Protein AF-A0A7W4CPS4-F1 (afdb_monomer_lite)

Sequence (327 aa):
MQPDSDIQRETYGYYSGLARVVHLERGDIMKKTFLVTMLAVVAFATNVFATEAEAGVLGLKPSANQSVTQPSGNNNAANTDVQSVTYDTVKYQYPAQQLKTEGKNFDKYNWRLFQRFDTGELMVQAWADGLGWRIREYADNTYERTPGERTYAFDLREEVLPYYDCEYTMNGMRMSSSENKFFFMRNDSGDMDIPVRMRVGVHVKPENCYPRGTQIVVPGAMNHNGSGEPFAVYQELYWYNASNGQTTNETAEDYNAKYGHAVEPVKLYYPSVNRALYVSGWCLDDVTKYMPIIDSVYLDNNPENNSHYTYLLHYKLRSLPGMKQFT

Radius of gyration: 24.97 Å; chains: 1; bounding box: 71×85×57 Å

pLDDT: mean 74.01, std 27.65, range [23.97, 98.44]

Foldseek 3Di:
DDDDDDDDDDDDDDDDDDDDDDDDDDDDDYDDDDDDDDDDDDDDDDDDDDDDDDDDDDDDDDDDDDDDDDDDDDDDVPCPPVPPDDDPLVPDQFQVRVCVVVVHDDDLLPQQRQQGPPPRAGQVQVSLVSLQWGKWKFFQPCCVVDVPDTPRHDDCVCVVPQLAQDWDAALLAIATDHRIKIWTFHPAPDPDVDGFTKIFHKHLDLWRQFDAAIKTWFAKFAAPVGDIDHTKIKTFQQRVLVVVRHHDPDDSVVNCVPTNTRAQWHWHPDVVDPGTMTHRPNNSVNVSVCSCVLVVLDPDNPNVCVRNSSRVSVVSQVPDPRMDIDD

Structure (mmCIF, N/CA/C/O backbone):
data_AF-A0A7W4CPS4-F1
#
_entry.id   AF-A0A7W4CPS4-F1
#
loop_
_atom_site.group_PDB
_atom_site.id
_atom_site.type_symbol
_atom_site.label_atom_id
_atom_site.label_alt_id
_atom_site.label_comp_id
_atom_site.label_asym_id
_atom_site.label_entity_id
_atom_site.label_seq_id
_atom_site.pdbx_PDB_ins_code
_atom_site.Cartn_x
_atom_site.Cartn_y
_atom_site.Cartn_z
_atom_site.occupancy
_atom_site.B_iso_or_equiv
_atom_site.auth_seq_id
_atom_site.auth_comp_id
_atom_site.auth_asym_id
_atom_site.auth_atom_id
_atom_site.pdbx_PDB_model_num
ATOM 1 N N . MET A 1 1 ? 42.195 -58.355 -6.083 1.00 33.56 1 MET A N 1
ATOM 2 C CA . MET A 1 1 ? 42.837 -57.150 -6.642 1.00 33.56 1 MET A CA 1
ATOM 3 C C . MET A 1 1 ? 41.741 -56.248 -7.188 1.00 33.56 1 MET A C 1
ATOM 5 O O . MET A 1 1 ? 41.075 -56.634 -8.135 1.00 33.56 1 MET A O 1
ATOM 9 N N . GLN A 1 2 ? 41.519 -55.120 -6.511 1.00 28.52 2 GLN A N 1
ATOM 10 C CA . GLN A 1 2 ? 41.081 -53.820 -7.067 1.00 28.52 2 GLN A CA 1
ATOM 11 C C . GLN A 1 2 ? 42.199 -53.316 -8.044 1.00 28.52 2 GLN A C 1
ATOM 13 O O . GLN A 1 2 ? 43.286 -53.907 -7.928 1.00 28.52 2 GLN A O 1
ATOM 18 N N . PRO A 1 3 ? 42.046 -52.331 -8.981 1.00 39.31 3 PRO A N 1
ATOM 19 C CA . PRO A 1 3 ? 41.365 -51.019 -8.841 1.00 39.31 3 PRO A CA 1
ATOM 20 C C . PRO A 1 3 ? 40.556 -50.446 -10.037 1.00 39.31 3 PRO A C 1
ATOM 22 O O . PRO A 1 3 ? 40.655 -50.960 -11.145 1.00 39.31 3 PRO A O 1
ATOM 25 N N . ASP A 1 4 ? 39.527 -49.625 -9.744 1.00 30.20 4 ASP A N 1
ATOM 26 C CA . ASP A 1 4 ? 39.374 -48.135 -9.877 1.00 30.20 4 ASP A CA 1
ATOM 27 C C . ASP A 1 4 ? 38.871 -47.725 -11.288 1.00 30.20 4 ASP A C 1
ATOM 29 O O . ASP A 1 4 ? 39.250 -48.351 -12.268 1.00 30.20 4 ASP A O 1
ATOM 33 N N . SER A 1 5 ? 37.967 -46.755 -11.502 1.00 35.03 5 SER A N 1
ATOM 34 C CA . SER A 1 5 ? 37.875 -45.427 -10.879 1.00 35.03 5 SER A CA 1
ATOM 35 C C . SER A 1 5 ? 36.481 -44.749 -10.950 1.00 35.03 5 SER A C 1
ATOM 37 O O . SER A 1 5 ? 35.744 -44.858 -11.927 1.00 35.03 5 SER A O 1
ATOM 39 N N . ASP A 1 6 ? 36.187 -44.011 -9.873 1.00 31.69 6 ASP A N 1
ATOM 40 C CA . ASP A 1 6 ? 35.679 -42.629 -9.778 1.00 31.69 6 ASP A CA 1
ATOM 41 C C . ASP A 1 6 ? 34.353 -42.178 -10.424 1.00 31.69 6 ASP A C 1
ATOM 43 O O . ASP A 1 6 ? 34.297 -41.666 -11.541 1.00 31.69 6 ASP A O 1
ATOM 47 N N . ILE A 1 7 ? 33.309 -42.146 -9.584 1.00 33.00 7 ILE A N 1
ATOM 48 C CA . ILE A 1 7 ? 32.240 -41.134 -9.628 1.00 33.00 7 ILE A CA 1
ATOM 49 C C . ILE A 1 7 ? 32.373 -40.274 -8.361 1.00 33.00 7 ILE A C 1
ATOM 51 O O . ILE A 1 7 ? 32.084 -40.725 -7.252 1.00 33.00 7 ILE A O 1
ATOM 55 N N . GLN A 1 8 ? 32.825 -39.031 -8.533 1.00 29.11 8 GLN A N 1
ATOM 56 C CA . GLN A 1 8 ? 32.939 -38.019 -7.480 1.00 29.11 8 GLN A CA 1
ATOM 57 C C . GLN A 1 8 ? 31.541 -37.547 -7.037 1.00 29.11 8 GLN A C 1
ATOM 59 O O . GLN A 1 8 ? 30.832 -36.859 -7.770 1.00 29.11 8 GLN A O 1
ATOM 64 N N . ARG A 1 9 ? 31.151 -37.929 -5.815 1.00 27.45 9 ARG A N 1
ATOM 65 C CA . ARG A 1 9 ? 30.127 -37.262 -4.998 1.00 27.45 9 ARG A CA 1
ATOM 66 C C . ARG A 1 9 ? 30.834 -36.202 -4.157 1.00 27.45 9 ARG A C 1
ATOM 68 O O . ARG A 1 9 ? 31.460 -36.549 -3.158 1.00 27.45 9 ARG A O 1
ATOM 75 N N . GLU A 1 10 ? 30.701 -34.928 -4.505 1.00 28.05 10 GLU A N 1
ATOM 76 C CA . GLU A 1 10 ? 31.106 -33.864 -3.588 1.00 28.05 10 GLU A CA 1
ATOM 77 C C . GLU A 1 10 ? 30.013 -33.617 -2.548 1.00 28.05 10 GLU A C 1
ATOM 79 O O . GLU A 1 10 ? 28.868 -33.272 -2.837 1.00 28.05 10 GLU A O 1
ATOM 84 N N . THR A 1 11 ? 30.413 -33.867 -1.307 1.00 26.45 11 THR A N 1
ATOM 85 C CA . THR A 1 11 ? 29.704 -33.593 -0.065 1.00 26.45 11 THR A CA 1
ATOM 86 C C . THR A 1 11 ? 30.390 -32.361 0.513 1.00 26.45 11 THR A C 1
ATOM 88 O O . THR A 1 11 ? 31.588 -32.433 0.770 1.00 26.45 11 THR A O 1
ATOM 91 N N . TYR A 1 12 ? 29.685 -31.250 0.731 1.00 27.83 12 TYR A N 1
ATOM 92 C CA . TYR A 1 12 ? 30.239 -30.128 1.495 1.00 27.83 12 TYR A CA 1
ATOM 93 C C . TYR A 1 12 ? 29.486 -29.965 2.808 1.00 27.83 12 TYR A C 1
ATOM 95 O O . TYR A 1 12 ? 28.266 -29.817 2.852 1.00 27.83 12 TYR A O 1
ATOM 103 N N . GLY A 1 13 ? 30.266 -30.123 3.876 1.00 27.06 13 GLY A N 1
ATOM 104 C CA . GLY A 1 13 ? 29.827 -30.329 5.239 1.00 27.06 13 GLY A CA 1
ATOM 105 C C . GLY A 1 13 ? 29.489 -29.048 5.988 1.00 27.06 13 GLY A C 1
ATOM 106 O O . GLY A 1 13 ? 30.060 -27.981 5.774 1.00 27.06 13 GLY A O 1
ATOM 107 N N . TYR A 1 14 ? 28.572 -29.231 6.929 1.00 23.97 14 TYR A N 1
ATOM 108 C CA . TYR A 1 14 ? 28.281 -28.340 8.038 1.00 23.97 14 TYR A CA 1
ATOM 109 C C . TYR A 1 14 ? 29.500 -28.201 8.960 1.00 23.97 14 TYR A C 1
ATOM 111 O O . TYR A 1 14 ? 30.055 -29.204 9.407 1.00 23.97 14 TYR A O 1
ATOM 119 N N . TYR A 1 15 ? 29.849 -26.967 9.325 1.00 26.59 15 TYR A N 1
ATOM 120 C CA . TYR A 1 15 ? 30.681 -26.683 10.494 1.00 26.59 15 TYR A CA 1
ATOM 121 C C . TYR A 1 15 ? 29.831 -25.998 11.567 1.00 26.59 15 TYR A C 1
ATOM 123 O O . TYR A 1 15 ? 29.570 -24.800 11.520 1.00 26.59 15 TYR A O 1
ATOM 131 N N . SER A 1 16 ? 29.404 -26.791 12.548 1.00 28.06 16 SER A N 1
ATOM 132 C CA . SER A 1 16 ? 28.929 -26.334 13.851 1.00 28.06 16 SER A CA 1
ATOM 133 C C . SER A 1 16 ? 30.123 -26.195 14.801 1.00 28.06 16 SER A C 1
ATOM 135 O O . SER A 1 16 ? 30.822 -27.178 15.048 1.00 28.06 16 SER A O 1
ATOM 137 N N . GLY A 1 17 ? 30.342 -25.009 15.366 1.00 27.78 17 GLY A N 1
ATOM 138 C CA . GLY A 1 17 ? 31.338 -24.775 16.414 1.00 27.78 17 GLY A CA 1
ATOM 139 C C . GLY A 1 17 ? 30.737 -23.959 17.553 1.00 27.78 17 GLY A C 1
ATOM 140 O O . GLY A 1 17 ? 30.601 -22.746 17.442 1.00 27.78 17 GLY A O 1
ATOM 141 N N . LEU A 1 18 ? 30.364 -24.633 18.641 1.00 27.25 18 LEU A N 1
ATOM 142 C CA . LEU A 1 18 ? 29.953 -24.029 19.908 1.00 27.25 18 LEU A CA 1
ATOM 143 C C . LEU A 1 18 ? 31.162 -23.844 20.844 1.00 27.25 18 LEU A C 1
ATOM 145 O O . LEU A 1 18 ? 32.047 -24.693 20.897 1.00 27.25 18 LEU A O 1
ATOM 149 N N . ALA A 1 19 ? 31.061 -22.787 21.659 1.00 27.86 19 ALA A N 1
ATOM 150 C CA . ALA A 1 19 ? 31.749 -22.491 22.924 1.00 27.86 19 ALA A CA 1
ATOM 151 C C . ALA A 1 19 ? 33.097 -21.733 22.899 1.00 27.86 19 ALA A C 1
ATOM 153 O O . ALA A 1 19 ? 34.170 -22.324 22.832 1.00 27.86 19 ALA A O 1
ATOM 154 N N . ARG A 1 20 ? 33.038 -20.430 23.222 1.00 24.62 20 ARG A N 1
ATOM 155 C CA . ARG A 1 20 ? 33.561 -19.900 24.502 1.00 24.62 20 ARG A CA 1
ATOM 156 C C . ARG A 1 20 ? 33.130 -18.449 24.734 1.00 24.62 20 ARG A C 1
ATOM 158 O O . ARG A 1 20 ? 33.330 -17.583 23.895 1.00 24.62 20 ARG A O 1
ATOM 165 N N . VAL A 1 21 ? 32.577 -18.208 25.920 1.00 27.58 21 VAL A N 1
ATOM 166 C CA . VAL A 1 21 ? 32.334 -16.886 26.509 1.00 27.58 21 VAL A CA 1
ATOM 167 C C . VAL A 1 21 ? 33.674 -16.218 26.817 1.00 27.58 21 VAL A C 1
ATOM 169 O O . VAL A 1 21 ? 34.451 -16.776 27.588 1.00 27.58 21 VAL A O 1
ATOM 172 N N . VAL A 1 22 ? 33.904 -15.016 26.281 1.00 27.41 22 VAL A N 1
ATOM 173 C CA . VAL A 1 22 ? 34.789 -13.996 26.868 1.00 27.41 22 VAL A CA 1
ATOM 174 C C . VAL A 1 22 ? 34.168 -12.624 26.590 1.00 27.41 22 VAL A C 1
ATOM 176 O O . VAL A 1 22 ? 33.996 -12.232 25.440 1.00 27.41 22 VAL A O 1
ATOM 179 N N . HIS A 1 23 ? 33.799 -11.912 27.655 1.00 26.62 23 HIS A N 1
ATOM 180 C CA . HIS A 1 23 ? 33.558 -10.469 27.628 1.00 26.62 23 HIS A CA 1
ATOM 181 C C . HIS A 1 23 ? 34.865 -9.747 27.270 1.00 26.62 23 HIS A C 1
ATOM 183 O O . HIS A 1 23 ? 35.838 -9.917 28.002 1.00 26.62 23 HIS A O 1
ATOM 189 N N . LEU A 1 24 ? 34.877 -8.898 26.235 1.00 25.55 24 LEU A N 1
ATOM 190 C CA . LEU A 1 24 ? 35.776 -7.740 26.204 1.00 25.55 24 LEU A CA 1
ATOM 191 C C . LEU A 1 24 ? 35.261 -6.618 25.281 1.00 25.55 24 LEU A C 1
ATOM 193 O O . LEU A 1 24 ? 35.047 -6.800 24.090 1.00 25.55 24 LEU A O 1
ATOM 197 N N . GLU A 1 25 ? 35.026 -5.495 25.948 1.00 26.75 25 GLU A N 1
ATOM 198 C CA . GLU A 1 25 ? 34.997 -4.074 25.593 1.00 26.75 25 GLU A CA 1
ATOM 199 C C . GLU A 1 25 ? 35.228 -3.579 24.145 1.00 26.75 25 GLU A C 1
ATOM 201 O O . GLU A 1 25 ? 36.111 -4.019 23.420 1.00 26.75 25 GLU A O 1
ATOM 206 N N . ARG A 1 26 ? 34.437 -2.538 23.825 1.00 28.72 26 ARG A N 1
ATOM 207 C CA . ARG A 1 26 ? 34.667 -1.389 22.920 1.00 28.72 26 ARG A CA 1
ATOM 208 C C . ARG A 1 26 ? 36.007 -1.327 22.167 1.00 28.72 26 ARG A C 1
ATOM 210 O O . ARG A 1 26 ? 37.065 -1.247 22.780 1.00 28.72 26 ARG A O 1
ATOM 217 N N . GLY A 1 27 ? 35.921 -1.065 20.862 1.00 24.45 27 GLY A N 1
ATOM 218 C CA . GLY A 1 27 ? 37.006 -0.439 20.102 1.00 24.45 27 GLY A CA 1
ATOM 219 C C . GLY A 1 27 ? 36.835 -0.559 18.591 1.00 24.45 27 GLY A C 1
ATOM 220 O O . GLY A 1 27 ? 36.943 -1.650 18.046 1.00 24.45 27 GLY A O 1
ATOM 221 N N . ASP A 1 28 ? 36.572 0.574 17.942 1.00 27.36 28 ASP A N 1
ATOM 222 C CA . ASP A 1 28 ? 36.609 0.803 16.493 1.00 27.36 28 ASP A CA 1
ATOM 223 C C . ASP A 1 28 ? 37.844 0.208 15.788 1.00 27.36 28 ASP A C 1
ATOM 225 O O . ASP A 1 28 ? 38.912 0.128 16.395 1.00 27.36 28 ASP A O 1
ATOM 229 N N . ILE A 1 29 ? 37.737 -0.055 14.470 1.00 30.03 29 ILE A N 1
ATOM 230 C CA . ILE A 1 29 ? 38.512 0.637 13.405 1.00 30.03 29 ILE A CA 1
ATOM 231 C C . ILE A 1 29 ? 38.350 -0.039 12.016 1.00 30.03 29 ILE A C 1
ATOM 233 O O . ILE A 1 29 ? 38.833 -1.141 11.795 1.00 30.03 29 ILE A O 1
ATOM 237 N N . MET A 1 30 ? 37.760 0.735 11.077 1.00 26.38 30 MET A N 1
ATOM 238 C CA . MET A 1 30 ? 38.146 0.971 9.656 1.00 26.38 30 MET A CA 1
ATOM 239 C C . MET A 1 30 ? 38.182 -0.196 8.640 1.00 26.38 30 MET A C 1
ATOM 241 O O . MET A 1 30 ? 38.542 -1.311 8.958 1.00 26.38 30 MET A O 1
ATOM 245 N N . LYS A 1 31 ? 37.976 -0.036 7.322 1.00 25.67 31 LYS A N 1
ATOM 246 C CA . LYS A 1 31 ? 37.853 1.088 6.365 1.00 25.67 31 LYS A CA 1
ATOM 247 C C . LYS A 1 31 ? 37.461 0.445 5.021 1.00 25.67 31 LYS A C 1
ATOM 249 O O . LYS A 1 31 ? 38.002 -0.611 4.707 1.00 25.67 31 LYS A O 1
ATOM 254 N N . LYS A 1 32 ? 36.740 1.153 4.147 1.00 26.81 32 LYS A N 1
ATOM 255 C CA . LYS A 1 32 ? 37.175 1.293 2.743 1.00 26.81 32 LYS A CA 1
ATOM 256 C C . LYS A 1 32 ? 36.809 2.681 2.221 1.00 26.81 32 LYS A C 1
ATOM 258 O O . LYS A 1 32 ? 35.658 3.091 2.196 1.00 26.81 32 LYS A O 1
ATOM 263 N N . THR A 1 33 ? 37.872 3.392 1.887 1.00 28.03 33 THR A N 1
ATOM 264 C CA . THR A 1 33 ? 37.991 4.752 1.372 1.00 28.03 33 THR A CA 1
ATOM 265 C C . THR A 1 33 ? 37.543 4.832 -0.089 1.00 28.03 33 THR A C 1
ATOM 267 O O . THR A 1 33 ? 37.874 3.927 -0.849 1.00 28.03 33 THR A O 1
ATOM 270 N N . PHE A 1 34 ? 36.950 5.951 -0.516 1.00 29.59 34 PHE A N 1
ATOM 271 C CA . PHE A 1 34 ? 37.189 6.499 -1.858 1.00 29.59 34 PHE A CA 1
ATOM 272 C C . PHE A 1 34 ? 37.313 8.028 -1.791 1.00 29.59 34 PHE A C 1
ATOM 274 O O . PHE A 1 34 ? 36.500 8.712 -1.175 1.00 29.59 34 PHE A O 1
ATOM 281 N N . LEU A 1 35 ? 38.405 8.526 -2.372 1.00 27.30 35 LEU A N 1
ATOM 282 C CA . LEU A 1 35 ? 38.826 9.924 -2.429 1.00 27.30 35 LEU A CA 1
ATOM 283 C C . LEU A 1 35 ? 38.214 10.633 -3.650 1.00 27.30 35 LEU A C 1
ATOM 285 O O . LEU A 1 35 ? 38.343 10.158 -4.771 1.00 27.30 35 LEU A O 1
ATOM 289 N N . VAL A 1 36 ? 37.589 11.779 -3.369 1.00 32.88 36 VAL A N 1
ATOM 290 C CA . VAL A 1 36 ? 37.596 13.080 -4.071 1.00 32.88 36 VAL A CA 1
ATOM 291 C C . VAL A 1 36 ? 37.866 13.111 -5.586 1.00 32.88 36 VAL A C 1
ATOM 293 O O . VAL A 1 36 ? 38.975 12.862 -6.047 1.00 32.88 36 VAL A O 1
ATOM 296 N N . THR A 1 37 ? 36.909 13.680 -6.324 1.00 30.59 37 THR A N 1
ATOM 297 C CA . THR A 1 37 ? 37.177 14.592 -7.452 1.00 30.59 37 THR A CA 1
ATOM 298 C C . THR A 1 37 ? 36.178 15.752 -7.405 1.00 30.59 37 THR A C 1
ATOM 300 O O . THR A 1 37 ? 34.969 15.548 -7.462 1.00 30.59 37 THR A O 1
ATOM 303 N N . MET A 1 38 ? 36.688 16.978 -7.246 1.00 31.45 38 MET A N 1
ATOM 304 C CA . MET A 1 38 ? 35.929 18.212 -7.463 1.00 31.45 38 MET A CA 1
ATOM 305 C C . MET A 1 38 ? 35.560 18.326 -8.945 1.00 31.45 38 MET A C 1
ATOM 307 O O . MET A 1 38 ? 36.444 18.211 -9.793 1.00 31.45 38 MET A O 1
ATOM 311 N N . LEU A 1 39 ? 34.296 18.624 -9.256 1.00 27.98 39 LEU A N 1
ATOM 312 C CA . LEU A 1 39 ? 33.906 19.101 -10.581 1.00 27.98 39 LEU A CA 1
ATOM 313 C C . LEU A 1 39 ? 32.846 20.204 -10.473 1.00 27.98 39 LEU A C 1
ATOM 315 O O . LEU A 1 39 ? 31.967 20.171 -9.616 1.00 27.98 39 LEU A O 1
ATOM 319 N N . ALA A 1 40 ? 33.034 21.218 -11.312 1.00 26.77 40 ALA A N 1
ATOM 320 C CA . ALA A 1 40 ? 32.489 22.561 -11.215 1.00 26.77 40 ALA A CA 1
ATOM 321 C C . ALA A 1 40 ? 30.961 22.667 -11.362 1.00 26.77 40 ALA A C 1
ATOM 323 O O . ALA A 1 40 ? 30.326 21.949 -12.131 1.00 26.77 40 ALA A O 1
ATOM 324 N N . VAL A 1 41 ? 30.410 23.652 -10.649 1.00 28.91 41 VAL A N 1
ATOM 325 C CA . VAL A 1 41 ? 29.030 24.133 -10.742 1.00 28.91 41 VAL A CA 1
ATOM 326 C C . VAL A 1 41 ? 28.801 24.772 -12.113 1.00 28.91 41 VAL A C 1
ATOM 328 O O . VAL A 1 41 ? 29.441 25.766 -12.449 1.00 28.91 41 VAL A O 1
ATOM 331 N N . VAL A 1 42 ? 27.841 24.244 -12.872 1.00 26.16 42 VAL A N 1
ATOM 332 C CA . VAL A 1 42 ? 27.173 24.974 -13.956 1.00 26.16 42 VAL A CA 1
ATOM 333 C C . VAL A 1 42 ? 25.694 25.041 -13.605 1.00 26.16 42 VAL A C 1
ATOM 335 O O . VAL A 1 42 ? 25.010 24.024 -13.524 1.00 26.16 42 VAL A O 1
ATOM 338 N N . ALA A 1 43 ? 25.226 26.260 -13.345 1.00 30.69 43 ALA A N 1
ATOM 339 C CA . ALA A 1 43 ? 23.828 26.564 -13.112 1.00 30.69 43 ALA A CA 1
ATOM 340 C C . ALA A 1 43 ? 23.028 26.375 -14.409 1.00 30.69 43 ALA A C 1
ATOM 342 O O . ALA A 1 43 ? 23.315 27.026 -15.413 1.00 30.69 43 ALA A O 1
ATOM 343 N N . PHE A 1 44 ? 21.993 25.538 -14.360 1.00 26.45 44 PHE A N 1
ATOM 344 C CA . PHE A 1 44 ? 20.884 25.595 -15.306 1.00 26.45 44 PHE A CA 1
ATOM 345 C C . PHE A 1 44 ? 19.644 26.083 -14.561 1.00 26.45 44 PHE A C 1
ATOM 347 O O . PHE A 1 44 ? 19.131 25.424 -13.659 1.00 26.45 44 PHE A O 1
ATOM 354 N N . ALA A 1 45 ? 19.219 27.291 -14.918 1.00 28.44 45 ALA A N 1
ATOM 355 C CA . ALA A 1 45 ? 17.950 27.871 -14.521 1.00 28.44 45 ALA A CA 1
ATOM 356 C C . ALA A 1 45 ? 16.800 27.295 -15.368 1.00 28.44 45 ALA A C 1
ATOM 358 O O . ALA A 1 45 ? 17.020 26.877 -16.506 1.00 28.44 45 ALA A O 1
ATOM 359 N N . THR A 1 46 ? 15.578 27.430 -14.831 1.00 27.20 46 THR A N 1
ATOM 360 C CA . THR A 1 46 ? 14.240 27.202 -15.433 1.00 27.20 46 THR A CA 1
ATOM 361 C C . THR A 1 46 ? 13.749 25.740 -15.376 1.00 27.20 46 THR A C 1
ATOM 363 O O . THR A 1 46 ? 14.462 24.835 -15.775 1.00 27.20 46 THR A O 1
ATOM 366 N N . ASN A 1 47 ? 12.570 25.384 -14.849 1.00 26.94 47 ASN A N 1
ATOM 367 C CA . ASN A 1 47 ? 11.348 26.132 -14.546 1.00 26.94 47 ASN A CA 1
ATOM 368 C C . ASN A 1 47 ? 10.754 25.733 -13.185 1.00 26.94 47 ASN A C 1
ATOM 370 O O . ASN A 1 47 ? 10.721 24.562 -12.814 1.00 26.94 47 ASN A O 1
ATOM 374 N N . VAL A 1 48 ? 10.250 26.746 -12.484 1.00 25.31 48 VAL A N 1
ATOM 375 C CA . VAL A 1 48 ? 9.423 26.656 -11.280 1.00 25.31 48 VAL A CA 1
ATOM 376 C C . VAL A 1 48 ? 8.108 25.959 -11.633 1.00 25.31 48 VAL A C 1
ATOM 378 O O . VAL A 1 48 ? 7.320 26.500 -12.403 1.00 25.31 48 VAL A O 1
ATOM 381 N N . PHE A 1 49 ? 7.850 24.790 -11.048 1.00 26.62 49 PHE A N 1
ATOM 382 C CA . PHE A 1 49 ? 6.479 24.357 -10.790 1.00 26.62 49 PHE A CA 1
ATOM 383 C C . PHE A 1 49 ? 6.168 24.726 -9.344 1.00 26.62 49 PHE A C 1
ATOM 385 O O . PHE A 1 49 ? 6.794 24.225 -8.412 1.00 26.62 49 PHE A O 1
ATOM 392 N N . ALA A 1 50 ? 5.263 25.687 -9.183 1.00 26.23 50 ALA A N 1
ATOM 393 C CA . ALA A 1 50 ? 4.752 26.109 -7.894 1.00 26.23 50 ALA A CA 1
ATOM 394 C C . ALA A 1 50 ? 3.966 24.947 -7.272 1.00 26.23 50 ALA A C 1
ATOM 396 O O . ALA A 1 50 ? 2.879 24.610 -7.730 1.00 26.23 50 ALA A O 1
ATOM 397 N N . THR A 1 51 ? 4.531 24.323 -6.244 1.00 30.27 51 THR A N 1
ATOM 398 C CA . THR A 1 51 ? 3.762 23.519 -5.291 1.00 30.27 51 THR A CA 1
ATOM 399 C C . THR A 1 51 ? 3.279 24.469 -4.207 1.00 30.27 51 THR A C 1
ATOM 401 O O . THR A 1 51 ? 4.057 24.897 -3.355 1.00 30.27 51 THR A O 1
ATOM 404 N N . GLU A 1 52 ? 2.006 24.846 -4.283 1.00 27.58 52 GLU A N 1
ATOM 405 C CA . GLU A 1 52 ? 1.296 25.523 -3.202 1.00 27.58 52 GLU A CA 1
ATOM 406 C C . GLU A 1 52 ? 1.193 24.550 -2.021 1.00 27.58 52 GLU A C 1
ATOM 408 O O . GLU A 1 52 ? 0.417 23.598 -2.033 1.00 27.58 52 GLU A O 1
ATOM 413 N N . ALA A 1 53 ? 2.042 24.752 -1.015 1.00 28.58 53 ALA A N 1
ATOM 414 C CA . ALA A 1 53 ? 1.883 24.152 0.297 1.00 28.58 53 ALA A CA 1
ATOM 415 C C . ALA A 1 53 ? 0.989 25.086 1.119 1.00 28.58 53 ALA A C 1
ATOM 417 O O . ALA A 1 53 ? 1.464 26.075 1.681 1.00 28.58 53 ALA A O 1
ATOM 418 N N . GLU A 1 54 ? -0.310 24.798 1.168 1.00 27.67 54 GLU A N 1
ATOM 419 C CA . GLU A 1 54 ? -1.191 25.423 2.149 1.00 27.67 54 GLU A CA 1
ATOM 420 C C . GLU A 1 54 ? -0.896 24.812 3.523 1.00 27.67 54 GLU A C 1
ATOM 422 O O . GLU A 1 54 ? -1.221 23.666 3.831 1.00 27.67 54 GLU A O 1
ATOM 427 N N . ALA A 1 55 ? -0.208 25.602 4.340 1.00 30.67 55 ALA A N 1
ATOM 428 C CA . ALA A 1 55 ? -0.073 25.386 5.763 1.00 30.67 55 ALA A CA 1
ATOM 429 C C . ALA A 1 55 ? -1.422 25.652 6.448 1.00 30.67 55 ALA A C 1
ATOM 431 O O . ALA A 1 55 ? -1.943 26.764 6.411 1.00 30.67 55 ALA A O 1
ATOM 432 N N . GLY A 1 56 ? -1.946 24.652 7.146 1.00 24.83 56 GLY A N 1
ATOM 433 C CA . GLY A 1 56 ? -3.052 24.803 8.084 1.00 24.83 56 GLY A CA 1
ATOM 434 C C . GLY A 1 56 ? -3.259 23.495 8.841 1.00 24.83 56 GLY A C 1
ATOM 435 O O . GLY A 1 56 ? -3.161 22.433 8.250 1.00 24.83 56 GLY A O 1
ATOM 436 N N . VAL A 1 57 ? -3.503 23.431 10.143 1.00 27.52 57 VAL A N 1
ATOM 437 C CA . VAL A 1 57 ? -3.752 24.427 11.181 1.00 27.52 57 VAL A CA 1
ATOM 438 C C . VAL A 1 57 ? -3.388 23.741 12.505 1.00 27.52 57 VAL A C 1
ATOM 440 O O . VAL A 1 57 ? -3.541 22.532 12.674 1.00 27.52 57 VAL A O 1
ATOM 443 N N . LEU A 1 58 ? -2.879 24.554 13.426 1.00 30.70 58 LEU A N 1
ATOM 444 C CA . LEU A 1 58 ? -2.612 24.258 14.829 1.00 30.70 58 LEU A CA 1
ATOM 445 C C . LEU A 1 58 ? -3.790 23.573 15.544 1.00 30.70 58 LEU A C 1
ATOM 447 O O . LEU A 1 58 ? -4.955 23.846 15.277 1.00 30.70 58 LEU A O 1
ATOM 451 N N . GLY A 1 59 ? -3.434 22.712 16.498 1.00 31.56 59 GLY A N 1
ATOM 452 C CA . GLY A 1 59 ? -4.301 21.796 17.230 1.00 31.56 59 GLY A CA 1
ATOM 453 C C . GLY A 1 59 ? -5.663 22.303 17.699 1.00 31.56 59 GLY A C 1
ATOM 454 O O . GLY A 1 59 ? -5.771 23.351 18.320 1.00 31.56 59 GLY A O 1
ATOM 455 N N . LEU A 1 60 ? -6.658 21.427 17.561 1.00 25.64 60 LEU A N 1
ATOM 456 C CA . LEU A 1 60 ? -7.811 21.323 18.450 1.00 25.64 60 LEU A CA 1
ATOM 457 C C . LEU A 1 60 ? -8.227 19.844 18.542 1.00 25.64 60 LEU A C 1
ATOM 459 O O . LEU A 1 60 ? -8.327 19.143 17.539 1.00 25.64 60 LEU A O 1
ATOM 463 N N . LYS A 1 61 ? -8.426 19.367 19.777 1.00 27.53 61 LYS A N 1
ATOM 464 C CA . LYS A 1 61 ? -8.930 18.022 20.104 1.00 27.53 61 LYS A CA 1
ATOM 465 C C . LYS A 1 61 ? -10.301 17.786 19.450 1.00 27.53 61 LYS A C 1
ATOM 467 O O . LYS A 1 61 ? -11.146 18.673 19.567 1.00 27.53 61 LYS A O 1
ATOM 472 N N . PRO A 1 62 ? -10.622 16.586 18.944 1.00 28.28 62 PRO A N 1
ATOM 473 C CA . PRO A 1 62 ? -12.012 16.219 18.733 1.00 28.28 62 PRO A CA 1
ATOM 474 C C . PRO A 1 62 ? -12.600 15.737 20.065 1.00 28.28 62 PRO A C 1
ATOM 476 O O . PRO A 1 62 ? -12.269 14.659 20.557 1.00 28.28 62 PRO A O 1
ATOM 479 N N . SER A 1 63 ? -13.472 16.546 20.668 1.00 28.16 63 SER A N 1
ATOM 480 C CA . SER A 1 63 ? -14.446 16.069 21.651 1.00 28.16 63 SER A CA 1
ATOM 481 C C . SER A 1 63 ? -15.848 16.139 21.056 1.00 28.16 63 SER A C 1
ATOM 483 O O . SER A 1 63 ? -16.223 17.186 20.539 1.00 28.16 63 SER A O 1
ATOM 485 N N . ALA A 1 64 ? -16.607 15.063 21.268 1.00 25.33 64 ALA A N 1
ATOM 486 C CA . ALA A 1 64 ? -18.066 14.954 21.206 1.00 25.33 64 ALA A CA 1
ATOM 487 C C . ALA A 1 64 ? -18.753 15.072 19.826 1.00 25.33 64 ALA A C 1
ATOM 489 O O . ALA A 1 64 ? -18.850 16.139 19.236 1.00 25.33 64 ALA A O 1
ATOM 490 N N . ASN A 1 65 ? -19.315 13.934 19.396 1.00 31.09 65 ASN A N 1
ATOM 491 C CA . ASN A 1 65 ? -20.527 13.751 18.586 1.00 31.09 65 ASN A CA 1
ATOM 492 C C . ASN A 1 65 ? -21.010 14.950 17.751 1.00 31.09 65 ASN A C 1
ATOM 494 O O . ASN A 1 65 ? -21.818 15.742 18.233 1.00 31.09 65 ASN A O 1
ATOM 498 N N . GLN A 1 66 ? -20.680 14.974 16.457 1.00 25.55 66 GLN A N 1
ATOM 499 C CA . GLN A 1 66 ? -21.515 15.648 15.462 1.00 25.55 66 GLN A CA 1
ATOM 500 C C . GLN A 1 66 ? -21.695 14.778 14.217 1.00 25.55 66 GLN A C 1
ATOM 502 O O . GLN A 1 66 ? -20.788 14.549 13.425 1.00 25.55 66 GLN A O 1
ATOM 507 N N . SER A 1 67 ? -22.923 14.280 14.106 1.00 29.02 67 SER A N 1
ATOM 508 C CA . SER A 1 67 ? -23.579 13.903 12.863 1.00 29.02 67 SER A CA 1
ATOM 509 C C . SER A 1 67 ? -23.634 15.111 11.910 1.00 29.02 67 SER A C 1
ATOM 511 O O . SER A 1 67 ? -23.748 16.242 12.381 1.00 29.02 67 SER A O 1
ATOM 513 N N . VAL A 1 68 ? -23.676 14.828 10.601 1.00 30.42 68 VAL A N 1
ATOM 514 C CA . VAL A 1 68 ? -24.039 15.714 9.470 1.00 30.42 68 VAL A CA 1
ATOM 515 C C . VAL A 1 68 ? -22.877 16.407 8.716 1.00 30.42 68 VAL A C 1
ATOM 517 O O . VAL A 1 68 ? -22.275 17.364 9.181 1.00 30.42 68 VAL A O 1
ATOM 520 N N . THR A 1 69 ? -22.679 15.909 7.484 1.00 32.12 69 THR A N 1
ATOM 521 C CA . THR A 1 69 ? -22.217 16.556 6.231 1.00 32.12 69 THR A CA 1
ATOM 522 C C . THR A 1 69 ? -20.873 17.300 6.221 1.00 32.12 69 THR A C 1
ATOM 524 O O . THR A 1 69 ? -20.751 18.424 6.693 1.00 32.12 69 THR A O 1
ATOM 527 N N . GLN A 1 70 ? -19.885 16.721 5.530 1.00 28.55 70 GLN A N 1
ATOM 528 C CA . GLN A 1 70 ? -18.633 17.378 5.136 1.00 28.55 70 GLN A CA 1
ATOM 529 C C . GLN A 1 70 ? -18.595 17.584 3.614 1.00 28.55 70 GLN A C 1
ATOM 531 O O . GLN A 1 70 ? -18.689 16.606 2.872 1.00 28.55 70 GLN A O 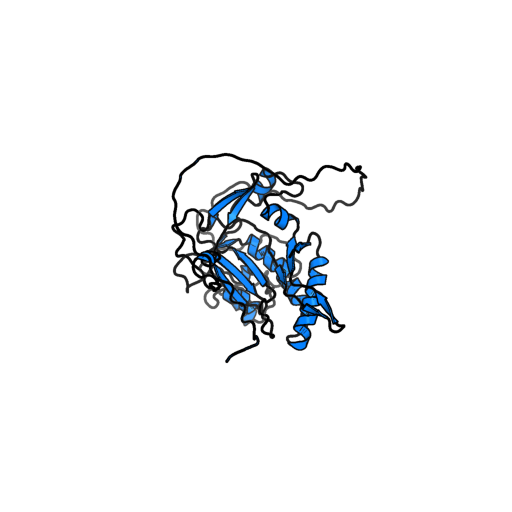1
ATOM 536 N N . PRO A 1 71 ? -18.351 18.815 3.139 1.00 40.59 71 PRO A N 1
ATOM 537 C CA . PRO A 1 71 ? -17.553 19.065 1.957 1.00 40.59 71 PRO A CA 1
ATOM 538 C C . PRO A 1 71 ? -16.203 19.633 2.415 1.00 40.59 71 PRO A C 1
ATOM 540 O O . PRO A 1 71 ? -16.114 20.781 2.846 1.00 40.59 71 PRO A O 1
ATOM 543 N N . SER A 1 72 ? -15.141 18.839 2.325 1.00 32.75 72 SER A N 1
ATOM 544 C CA . SER A 1 72 ? -13.772 19.358 2.298 1.00 32.75 72 SER A CA 1
ATOM 545 C C . SER A 1 72 ? -13.229 19.117 0.894 1.00 32.75 72 SER A C 1
ATOM 547 O O . SER A 1 72 ? -13.213 17.996 0.387 1.00 32.75 72 SER A O 1
ATOM 549 N N . GLY A 1 73 ? -12.935 20.221 0.207 1.00 34.94 73 GLY A N 1
ATOM 550 C CA . GLY A 1 73 ? -12.555 20.230 -1.196 1.00 34.94 73 GLY A CA 1
ATOM 551 C C . GLY A 1 73 ? -11.263 19.462 -1.434 1.00 34.94 73 GLY A C 1
ATOM 552 O O . GLY A 1 73 ? -10.268 19.680 -0.752 1.00 34.94 73 GLY A O 1
ATOM 553 N N . ASN A 1 74 ? -11.280 18.604 -2.450 1.00 31.11 74 ASN A N 1
ATOM 554 C CA . ASN A 1 74 ? -10.067 18.202 -3.136 1.00 31.11 74 ASN A CA 1
ATOM 555 C C . ASN A 1 74 ? -10.354 18.164 -4.641 1.00 31.11 74 ASN A C 1
ATOM 557 O O . ASN A 1 74 ? -11.280 17.487 -5.098 1.00 31.11 74 ASN A O 1
ATOM 561 N N . ASN A 1 75 ? -9.589 18.948 -5.399 1.00 34.00 75 ASN A N 1
ATOM 562 C CA . ASN A 1 75 ? -9.664 19.043 -6.852 1.00 34.00 75 ASN A CA 1
ATOM 563 C C . ASN A 1 75 ? -9.188 17.727 -7.483 1.00 34.00 75 ASN A C 1
ATOM 565 O O . ASN A 1 75 ? -8.016 17.581 -7.800 1.00 34.00 75 ASN A O 1
ATOM 569 N N . ASN A 1 76 ? -10.107 16.788 -7.706 1.00 36.44 76 ASN A N 1
ATOM 570 C CA . ASN A 1 76 ? -9.942 15.697 -8.665 1.00 36.44 76 ASN A CA 1
ATOM 571 C C . ASN A 1 76 ? -11.202 15.636 -9.534 1.00 36.44 76 ASN A C 1
ATOM 573 O O . ASN A 1 76 ? -12.270 15.208 -9.091 1.00 36.44 76 ASN A O 1
ATOM 577 N N . ALA A 1 77 ? -11.078 16.076 -10.787 1.00 35.41 77 ALA A N 1
ATOM 578 C CA . ALA A 1 77 ? -12.145 16.155 -11.787 1.00 35.41 77 ALA A CA 1
ATOM 579 C C . ALA A 1 77 ? -12.593 14.776 -12.334 1.00 35.41 77 ALA A C 1
ATOM 581 O O . ALA A 1 77 ? -12.826 14.621 -13.529 1.00 35.41 77 ALA A O 1
ATOM 582 N N . ALA A 1 78 ? -12.714 13.772 -11.461 1.00 40.81 78 ALA A N 1
ATOM 583 C CA . ALA A 1 78 ? -13.238 12.439 -11.773 1.00 40.81 78 ALA A CA 1
ATOM 584 C C . ALA A 1 78 ? -14.372 11.991 -10.829 1.00 40.81 78 ALA A C 1
ATOM 586 O O . ALA A 1 78 ? -14.891 10.892 -10.991 1.00 40.81 78 ALA A O 1
ATOM 587 N N . ASN A 1 79 ? -14.772 12.818 -9.852 1.00 43.56 79 ASN A N 1
ATOM 588 C CA . ASN A 1 79 ? -15.711 12.413 -8.798 1.00 43.56 79 ASN A CA 1
ATOM 589 C C . ASN A 1 79 ? -16.989 13.270 -8.723 1.00 43.56 79 ASN A C 1
ATOM 591 O O . ASN A 1 79 ? -17.544 13.489 -7.646 1.00 43.56 79 ASN A O 1
ATOM 595 N N . THR A 1 80 ? -17.463 13.780 -9.861 1.00 41.44 80 THR A N 1
ATOM 596 C CA . THR A 1 80 ? -18.682 14.607 -9.936 1.00 41.44 80 THR A CA 1
ATOM 597 C C . THR A 1 80 ? -19.974 13.853 -9.595 1.00 41.44 80 THR A C 1
ATOM 599 O O . THR A 1 80 ? -20.936 14.497 -9.195 1.00 41.44 80 THR A O 1
ATOM 602 N N . ASP A 1 81 ? -19.991 12.516 -9.641 1.00 44.81 81 ASP A N 1
ATOM 603 C CA . ASP A 1 81 ? -21.179 11.711 -9.292 1.00 44.81 81 ASP A CA 1
ATOM 604 C C . ASP A 1 81 ? -21.250 11.283 -7.813 1.00 44.81 81 ASP A C 1
ATOM 606 O O . ASP A 1 81 ? -22.256 10.725 -7.377 1.00 44.81 81 ASP A O 1
ATOM 610 N N . VAL A 1 82 ? -20.220 11.558 -7.000 1.00 48.59 82 VAL A N 1
ATOM 611 C CA . VAL A 1 82 ? -20.196 11.156 -5.575 1.00 48.59 82 VAL A CA 1
ATOM 612 C C . VAL A 1 82 ? -20.733 12.247 -4.641 1.00 48.59 82 VAL A C 1
ATOM 614 O O . VAL A 1 82 ? -21.048 11.973 -3.486 1.00 48.59 82 VAL A O 1
ATOM 617 N N . GLN A 1 83 ? -20.958 13.467 -5.138 1.00 45.44 83 GLN A N 1
ATOM 618 C CA . GLN A 1 83 ? -21.483 14.573 -4.324 1.00 45.44 83 GLN A CA 1
ATOM 619 C C . GLN A 1 83 ? -22.964 14.414 -3.912 1.00 45.44 83 GLN A C 1
ATOM 621 O O . GLN A 1 83 ? -23.463 15.217 -3.128 1.00 45.44 83 GLN A O 1
ATOM 626 N N . SER A 1 84 ? -23.668 13.373 -4.378 1.00 59.09 84 SER A N 1
ATOM 627 C CA . SER A 1 84 ? -25.079 13.103 -4.042 1.00 59.09 84 SER A CA 1
ATOM 628 C C . SER A 1 84 ? -25.361 11.668 -3.569 1.00 59.09 84 SER A C 1
ATOM 630 O O . SER A 1 84 ? -26.524 11.275 -3.434 1.00 59.09 84 SER A O 1
ATOM 632 N N . VAL A 1 85 ? -24.331 10.858 -3.295 1.00 70.12 85 VAL A N 1
ATOM 633 C CA . VAL A 1 85 ? -24.543 9.482 -2.823 1.00 70.12 85 VAL A CA 1
ATOM 634 C C . VAL A 1 85 ? -24.855 9.493 -1.329 1.00 70.12 85 VAL A C 1
ATOM 636 O O . VAL A 1 85 ? -23.980 9.702 -0.494 1.00 70.12 85 VAL A O 1
ATOM 639 N N . THR A 1 86 ? -26.118 9.241 -0.986 1.00 85.50 86 THR A N 1
ATOM 640 C CA . THR A 1 86 ? -26.500 8.902 0.390 1.00 85.50 86 THR A CA 1
ATOM 641 C C . THR A 1 86 ? -26.181 7.432 0.640 1.00 85.50 86 THR A C 1
ATOM 643 O O . THR A 1 86 ? -26.689 6.556 -0.066 1.00 85.50 86 THR A O 1
ATOM 646 N N . TYR A 1 87 ? -25.329 7.167 1.629 1.00 90.31 87 TYR A N 1
ATOM 647 C CA . TYR A 1 87 ? -24.956 5.805 1.987 1.00 90.31 87 TYR A CA 1
ATOM 648 C C . TYR A 1 87 ? -25.999 5.160 2.905 1.00 90.31 87 TYR A C 1
ATOM 650 O O . TYR A 1 87 ? -26.362 5.726 3.936 1.00 90.31 87 TYR A O 1
ATOM 658 N N . ASP A 1 88 ? -26.460 3.965 2.539 1.00 92.25 88 ASP A N 1
ATOM 659 C CA . ASP A 1 88 ? -27.329 3.134 3.372 1.00 92.25 88 ASP A CA 1
ATOM 660 C C . ASP A 1 88 ? -26.459 2.253 4.275 1.00 92.25 88 ASP A C 1
ATOM 662 O O . ASP A 1 88 ? -26.057 1.141 3.919 1.00 92.25 88 ASP A O 1
ATOM 666 N N . THR A 1 89 ? -26.149 2.786 5.456 1.00 92.31 89 THR A N 1
ATOM 667 C CA . THR A 1 89 ? -25.281 2.143 6.452 1.00 92.31 89 THR A CA 1
ATOM 668 C C . THR A 1 89 ? -25.955 0.984 7.193 1.00 92.31 89 THR A C 1
ATOM 670 O O . THR A 1 89 ? -25.284 0.263 7.928 1.00 92.31 89 THR A O 1
ATOM 673 N N . VAL A 1 90 ? -27.269 0.786 7.010 1.00 93.25 90 VAL A N 1
ATOM 674 C CA . VAL A 1 90 ? -28.011 -0.362 7.558 1.00 93.25 90 VAL A CA 1
ATOM 675 C C . VAL A 1 90 ? -27.914 -1.552 6.606 1.00 93.25 90 VAL A C 1
ATOM 677 O O . VAL A 1 90 ? -27.821 -2.698 7.048 1.00 93.25 90 VAL A O 1
ATOM 680 N N . LYS A 1 91 ? -27.927 -1.293 5.294 1.00 95.62 91 LYS A N 1
ATOM 681 C CA . LYS A 1 91 ? -27.890 -2.328 4.257 1.00 95.62 91 LYS A CA 1
ATOM 682 C C . LYS A 1 91 ? -26.476 -2.742 3.850 1.00 95.62 91 LYS A C 1
ATOM 684 O O . LYS A 1 91 ? -26.255 -3.916 3.549 1.00 95.62 91 LYS A O 1
ATOM 689 N N . TYR A 1 92 ? -25.536 -1.803 3.801 1.00 96.31 92 TYR A N 1
ATOM 690 C CA . TYR A 1 92 ? -24.174 -2.045 3.322 1.00 96.31 92 TYR A CA 1
ATOM 691 C C . TYR A 1 92 ? -23.149 -1.811 4.429 1.00 96.31 92 TYR A C 1
ATOM 693 O O . TYR A 1 92 ? -23.345 -0.981 5.308 1.00 96.31 92 TYR A O 1
ATOM 701 N N . GLN A 1 93 ? -22.032 -2.536 4.377 1.00 95.94 93 GLN A N 1
ATOM 702 C CA . GLN A 1 93 ? -20.979 -2.462 5.391 1.00 95.94 93 GLN A CA 1
ATOM 703 C C . GLN A 1 93 ? -19.993 -1.313 5.143 1.00 95.94 93 GLN A C 1
ATOM 705 O O . GLN A 1 93 ? -19.442 -0.776 6.099 1.00 95.94 93 GLN A O 1
ATOM 710 N N . TYR A 1 94 ? -19.752 -0.952 3.879 1.00 96.12 94 TYR A N 1
ATOM 711 C CA . TYR A 1 94 ? -18.793 0.079 3.462 1.00 96.12 94 TYR A CA 1
ATOM 712 C C . TYR A 1 94 ? -19.178 0.694 2.096 1.00 96.12 94 TYR A C 1
ATOM 714 O O . TYR A 1 94 ? -19.908 0.053 1.327 1.00 96.12 94 TYR A O 1
ATOM 722 N N . PRO A 1 95 ? -18.686 1.904 1.748 1.00 96.12 95 PRO A N 1
ATOM 723 C CA . PRO A 1 95 ? -19.067 2.636 0.532 1.00 96.12 95 PRO A CA 1
ATOM 724 C C . PRO A 1 95 ? -18.964 1.848 -0.779 1.00 96.12 95 PRO A C 1
ATOM 726 O O . PRO A 1 95 ? -19.926 1.789 -1.547 1.00 96.12 95 PRO A O 1
ATOM 729 N N . ALA A 1 96 ? -17.825 1.199 -1.038 1.00 96.19 96 ALA A N 1
ATOM 730 C CA . ALA A 1 96 ? -17.580 0.466 -2.280 1.00 96.19 96 ALA A CA 1
ATOM 731 C C . ALA A 1 96 ? -18.569 -0.694 -2.485 1.00 96.19 96 ALA A C 1
ATOM 733 O O . ALA A 1 96 ? -18.917 -1.011 -3.623 1.00 96.19 96 ALA A O 1
ATOM 734 N N . GLN A 1 97 ? -19.070 -1.307 -1.403 1.00 96.12 97 GLN A N 1
ATOM 735 C CA . GLN A 1 97 ? -20.087 -2.357 -1.491 1.00 96.12 97 GLN A CA 1
ATOM 736 C C . GLN A 1 97 ? -21.398 -1.811 -2.064 1.00 96.12 97 GLN A C 1
ATOM 738 O O . GLN A 1 97 ? -21.987 -2.432 -2.953 1.00 96.12 97 GLN A O 1
ATOM 743 N N . GLN A 1 98 ? -21.840 -0.648 -1.579 1.00 94.94 98 GLN A N 1
ATOM 744 C CA . GLN A 1 98 ? -23.042 0.012 -2.077 1.00 94.94 98 GLN A CA 1
ATOM 745 C C . GLN A 1 98 ? -22.868 0.442 -3.530 1.00 94.94 98 GLN A C 1
ATOM 747 O O . GLN A 1 98 ? -23.693 0.093 -4.371 1.00 94.94 98 GLN A O 1
ATOM 752 N N . LEU A 1 99 ? -21.778 1.155 -3.828 1.00 94.56 99 LEU A N 1
ATOM 753 C CA . LEU A 1 99 ? -21.514 1.692 -5.164 1.00 94.56 99 LEU A CA 1
ATOM 754 C C . LEU A 1 99 ? -21.494 0.569 -6.209 1.00 94.56 99 LEU A C 1
ATOM 756 O O . LEU A 1 99 ? -22.181 0.663 -7.224 1.00 94.56 99 LEU A O 1
ATOM 760 N N . LYS A 1 100 ? -20.817 -0.547 -5.908 1.00 93.56 100 LYS A N 1
ATOM 761 C CA . LYS A 1 100 ? -20.799 -1.734 -6.771 1.00 93.56 100 LYS A CA 1
ATOM 762 C C . LYS A 1 100 ? -22.185 -2.362 -6.944 1.00 93.56 100 LYS A C 1
ATOM 764 O O . LYS A 1 100 ? -22.546 -2.730 -8.058 1.00 93.56 100 LYS A O 1
ATOM 769 N N . THR A 1 101 ? -22.960 -2.492 -5.866 1.00 94.94 101 THR A N 1
ATOM 770 C CA . THR A 1 101 ? -24.299 -3.113 -5.911 1.00 94.94 101 THR A CA 1
ATOM 771 C C . THR A 1 101 ? -25.297 -2.267 -6.702 1.00 94.94 101 THR A C 1
ATOM 773 O O . THR A 1 101 ? -26.155 -2.805 -7.394 1.00 94.94 101 THR A O 1
ATOM 776 N N . GLU A 1 102 ? -25.175 -0.944 -6.627 1.00 94.38 102 GLU A N 1
ATOM 777 C CA . GLU A 1 102 ? -26.038 0.009 -7.333 1.00 94.38 102 GLU A CA 1
ATOM 778 C C . GLU A 1 102 ? -25.560 0.316 -8.761 1.00 94.38 102 GLU A C 1
ATOM 780 O O . GLU A 1 102 ? -26.142 1.171 -9.425 1.00 94.38 102 GLU A O 1
ATOM 785 N N . GLY A 1 103 ? -24.506 -0.354 -9.241 1.00 91.94 103 GLY A N 1
ATOM 786 C CA . GLY A 1 103 ? -23.951 -0.124 -10.577 1.00 91.94 103 GLY A CA 1
ATOM 787 C C . GLY A 1 103 ? -23.359 1.276 -10.765 1.00 91.94 103 GLY A C 1
ATOM 788 O O . GLY A 1 103 ? -23.294 1.767 -11.889 1.00 91.94 103 GLY A O 1
ATOM 789 N N . LYS A 1 104 ? -22.950 1.934 -9.674 1.00 91.06 104 LYS A N 1
ATOM 790 C CA . LYS A 1 104 ? -22.308 3.250 -9.702 1.00 91.06 104 LYS A CA 1
ATOM 791 C C . LYS A 1 104 ? -20.812 3.098 -9.942 1.00 91.06 104 LYS A C 1
ATOM 793 O O . LYS A 1 104 ? -20.165 2.220 -9.371 1.00 91.06 104 LYS A O 1
ATOM 798 N N . ASN A 1 105 ? -20.261 3.995 -10.752 1.00 88.25 105 ASN A N 1
ATOM 799 C CA . ASN A 1 105 ? -18.822 4.069 -10.965 1.00 88.25 105 ASN A CA 1
ATOM 800 C C . ASN A 1 105 ? -18.130 4.611 -9.714 1.00 88.25 105 ASN A C 1
ATOM 802 O O . ASN A 1 105 ? -18.624 5.530 -9.062 1.00 88.25 105 ASN A O 1
ATOM 806 N N . PHE A 1 106 ? -16.972 4.044 -9.397 1.00 92.25 106 PHE A N 1
ATOM 807 C CA . PHE A 1 106 ? -16.100 4.528 -8.339 1.00 92.25 106 PHE A CA 1
ATOM 808 C C . PHE A 1 106 ? -14.656 4.148 -8.642 1.00 92.25 106 PHE A C 1
ATOM 810 O O . PHE A 1 106 ? -14.389 3.192 -9.374 1.00 92.25 106 PHE A O 1
ATOM 817 N N . ASP A 1 107 ? -13.721 4.894 -8.064 1.00 93.31 107 ASP A N 1
ATOM 818 C CA . ASP A 1 107 ? -12.308 4.557 -8.153 1.00 93.31 107 ASP A CA 1
ATOM 819 C C . ASP A 1 107 ? -11.995 3.345 -7.263 1.00 93.31 107 ASP A C 1
ATOM 821 O O . ASP A 1 107 ? -11.979 3.447 -6.035 1.00 93.31 107 ASP A O 1
ATOM 825 N N . LYS A 1 108 ? -11.733 2.189 -7.887 1.00 93.94 108 LYS A N 1
ATOM 826 C CA . LYS A 1 108 ? -11.372 0.951 -7.180 1.00 93.94 108 LYS A CA 1
ATOM 827 C C . LYS A 1 108 ? -10.055 1.069 -6.400 1.00 93.94 108 LYS A C 1
ATOM 829 O O . LYS A 1 108 ? -9.858 0.317 -5.447 1.00 93.94 108 LYS A O 1
ATOM 834 N N . TYR A 1 109 ? -9.167 1.994 -6.778 1.00 96.00 109 TYR A N 1
ATOM 835 C CA . TYR A 1 109 ? -7.902 2.225 -6.081 1.00 96.00 109 TYR A CA 1
ATOM 836 C C . TYR A 1 109 ? -8.087 3.033 -4.799 1.00 96.00 109 TYR A C 1
ATOM 838 O O . TYR A 1 109 ? -7.246 2.940 -3.914 1.00 96.00 109 TYR A O 1
ATOM 846 N N . ASN A 1 110 ? -9.203 3.745 -4.626 1.00 96.44 110 ASN A N 1
ATOM 847 C CA . ASN A 1 110 ? -9.462 4.494 -3.404 1.00 96.44 110 ASN A CA 1
ATOM 848 C C . ASN A 1 110 ? -9.839 3.564 -2.235 1.00 96.44 110 ASN A C 1
ATOM 850 O O . ASN A 1 110 ? -11.009 3.237 -2.016 1.00 96.44 110 ASN A O 1
ATOM 854 N N . TRP A 1 111 ? -8.837 3.179 -1.442 1.00 97.44 111 TRP A N 1
ATOM 855 C CA . TRP A 1 111 ? -8.993 2.296 -0.282 1.00 97.44 111 TRP A CA 1
ATOM 856 C C . TRP A 1 111 ? -9.957 2.836 0.781 1.00 97.44 111 TRP A C 1
ATOM 858 O O . TRP A 1 111 ? -10.576 2.046 1.495 1.00 97.44 111 TRP A O 1
ATOM 868 N N . ARG A 1 112 ? -10.153 4.160 0.874 1.00 96.88 112 ARG A N 1
ATOM 869 C CA . ARG A 1 112 ? -11.070 4.770 1.856 1.00 96.88 112 ARG A CA 1
ATOM 870 C C . ARG A 1 112 ? -12.521 4.349 1.622 1.00 96.88 112 ARG A C 1
ATOM 872 O O . ARG A 1 112 ? -13.297 4.247 2.567 1.00 96.88 112 ARG A O 1
ATOM 879 N N . LEU A 1 113 ? -12.883 3.987 0.387 1.00 97.00 113 LEU A N 1
ATOM 880 C CA . LEU A 1 113 ? -14.205 3.436 0.066 1.00 97.00 113 LEU A CA 1
ATOM 881 C C . LEU A 1 113 ? -14.441 2.033 0.654 1.00 97.00 113 LEU A C 1
ATOM 883 O O . LEU A 1 113 ? -15.565 1.534 0.614 1.00 97.00 113 LEU A O 1
ATOM 887 N N . PHE A 1 114 ? -13.409 1.395 1.202 1.00 97.75 114 PHE A N 1
ATOM 888 C CA . PHE A 1 114 ? -13.474 0.086 1.849 1.00 97.75 114 PHE A CA 1
ATOM 889 C C . PHE A 1 114 ? -13.399 0.182 3.380 1.00 97.75 114 PHE A C 1
ATOM 891 O O . PHE A 1 114 ? -13.291 -0.842 4.056 1.00 97.75 114 PHE A O 1
ATOM 898 N N . GLN A 1 115 ? -13.475 1.391 3.944 1.00 97.69 115 GLN A N 1
ATOM 899 C CA . GLN A 1 115 ? -13.647 1.573 5.382 1.00 97.69 115 GLN A CA 1
ATOM 900 C C . GLN A 1 115 ? -15.089 1.289 5.787 1.00 97.69 115 GLN A C 1
ATOM 902 O O . GLN A 1 115 ? -16.039 1.742 5.143 1.00 97.69 115 GLN A O 1
ATOM 907 N N . ARG A 1 116 ? -15.251 0.528 6.868 1.00 97.31 116 ARG A N 1
ATOM 908 C CA . ARG A 1 116 ? -16.567 0.191 7.401 1.00 97.31 116 ARG A CA 1
ATOM 909 C C . ARG A 1 116 ? -17.287 1.431 7.919 1.00 97.31 116 ARG A C 1
ATOM 911 O O . ARG A 1 116 ? -16.673 2.280 8.561 1.00 97.31 116 ARG A O 1
ATOM 918 N N . PHE A 1 117 ? -18.599 1.495 7.718 1.00 94.94 117 PHE A N 1
ATOM 919 C CA . PHE A 1 117 ? -19.412 2.593 8.246 1.00 94.94 117 PHE A CA 1
ATOM 920 C C . PHE A 1 117 ? -19.501 2.601 9.776 1.00 94.94 117 PHE A C 1
ATOM 922 O O . PHE A 1 117 ? -19.607 3.669 10.370 1.00 94.94 117 PHE A O 1
ATOM 929 N N . ASP A 1 118 ? -19.491 1.427 10.409 1.00 94.06 118 ASP A N 1
ATOM 930 C CA . ASP A 1 118 ? -19.710 1.275 11.849 1.00 94.06 118 ASP A CA 1
ATOM 931 C C . ASP A 1 118 ? -18.443 1.515 12.682 1.00 94.06 118 ASP A C 1
ATOM 933 O O . ASP A 1 118 ? -18.510 2.166 13.723 1.00 94.06 118 ASP A O 1
ATOM 937 N N . THR A 1 119 ? -17.292 1.006 12.235 1.00 95.88 119 THR A N 1
ATOM 938 C CA . THR A 1 119 ? -16.031 1.058 12.993 1.00 95.88 119 THR A CA 1
ATOM 939 C C . THR A 1 119 ? -14.955 1.941 12.363 1.00 95.88 119 THR A C 1
ATOM 941 O O . THR A 1 119 ? -13.966 2.244 13.028 1.00 95.88 119 THR A O 1
ATOM 944 N N . GLY A 1 120 ? -15.102 2.336 11.093 1.00 95.69 120 GLY A N 1
ATOM 945 C CA . GLY A 1 120 ? -14.049 3.014 10.325 1.00 95.69 120 GLY A CA 1
ATOM 946 C C . GLY A 1 120 ? -12.855 2.116 9.966 1.00 95.69 120 GLY A C 1
ATOM 947 O O . GLY A 1 120 ? -11.894 2.582 9.350 1.00 95.69 120 GLY A O 1
ATOM 948 N N . GLU A 1 121 ? -12.897 0.833 10.339 1.00 98.12 121 GLU A N 1
ATOM 949 C CA . GLU A 1 121 ? -11.828 -0.126 10.064 1.00 98.12 121 GLU A CA 1
ATOM 950 C C . GLU A 1 121 ? -11.773 -0.465 8.574 1.00 98.12 121 GLU A C 1
ATOM 952 O O . GLU A 1 121 ? -12.800 -0.592 7.904 1.00 98.12 121 GLU A O 1
ATOM 957 N N . LEU A 1 122 ? -10.564 -0.633 8.045 1.00 98.44 122 LEU A N 1
ATOM 958 C CA . LEU A 1 122 ? -10.350 -0.959 6.642 1.00 98.44 122 LEU A CA 1
ATOM 959 C C . LEU A 1 122 ? -10.591 -2.448 6.376 1.00 98.44 122 LEU A C 1
ATOM 961 O O . LEU A 1 122 ? -9.892 -3.308 6.918 1.00 98.44 122 LEU A O 1
ATOM 965 N N . MET A 1 123 ? -11.516 -2.747 5.463 1.00 97.44 123 MET A N 1
ATOM 966 C CA . MET A 1 123 ? -11.746 -4.085 4.908 1.00 97.44 123 MET A CA 1
ATOM 967 C C . MET A 1 123 ? -10.668 -4.426 3.865 1.00 97.44 123 MET A C 1
ATOM 969 O O . MET A 1 123 ? -10.947 -4.515 2.670 1.00 97.44 123 MET A O 1
ATOM 973 N N . VAL A 1 124 ? -9.415 -4.585 4.301 1.00 95.81 124 VAL A N 1
ATOM 974 C CA . VAL A 1 124 ? -8.245 -4.638 3.402 1.00 95.81 124 VAL A CA 1
ATOM 975 C C . VAL A 1 124 ? -8.291 -5.809 2.405 1.00 95.81 124 VAL A C 1
ATOM 977 O O . VAL A 1 124 ? -7.957 -5.622 1.236 1.00 95.81 124 VAL A O 1
ATOM 980 N N . GLN A 1 125 ? -8.799 -6.982 2.808 1.00 94.44 125 GLN A N 1
ATOM 981 C CA . GLN A 1 125 ? -9.051 -8.099 1.886 1.00 94.44 125 GLN A CA 1
ATOM 982 C C . GLN A 1 125 ? -10.110 -7.751 0.839 1.00 94.44 125 GLN A C 1
ATOM 984 O O . GLN A 1 125 ? -9.877 -7.958 -0.346 1.00 94.44 125 GLN A O 1
ATOM 989 N N . ALA A 1 126 ? -11.237 -7.160 1.250 1.00 95.69 126 ALA A N 1
ATOM 990 C CA . ALA A 1 126 ? -12.294 -6.778 0.314 1.00 95.69 126 ALA A CA 1
ATOM 991 C C . ALA A 1 126 ? -11.812 -5.724 -0.694 1.00 95.69 126 ALA A C 1
ATOM 993 O O . ALA A 1 126 ? -12.252 -5.722 -1.845 1.00 95.69 126 ALA A O 1
ATOM 994 N N . TRP A 1 127 ? -10.899 -4.845 -0.272 1.00 96.88 127 TRP A N 1
ATOM 995 C CA . TRP A 1 127 ? -10.236 -3.906 -1.168 1.00 96.88 127 TRP A CA 1
ATOM 996 C C . TRP A 1 127 ? -9.346 -4.621 -2.187 1.00 96.88 127 TRP A C 1
ATOM 998 O O . TRP A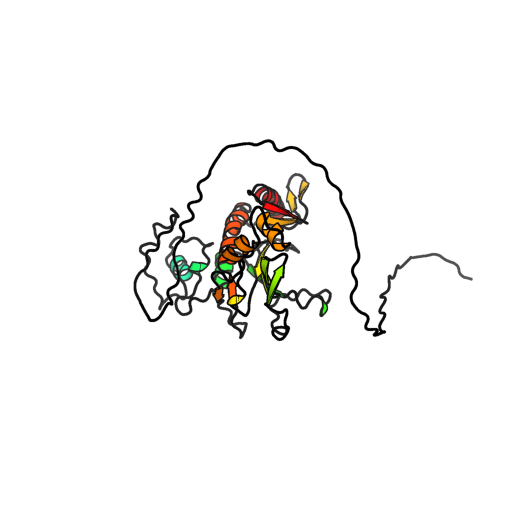 1 127 ? -9.529 -4.422 -3.386 1.00 96.88 127 TRP A O 1
ATOM 1008 N N . ALA A 1 128 ? -8.448 -5.504 -1.740 1.00 94.75 128 ALA A N 1
ATOM 1009 C CA . ALA A 1 128 ? -7.594 -6.280 -2.640 1.00 94.75 128 ALA A CA 1
ATOM 1010 C C . ALA A 1 128 ? -8.401 -7.115 -3.647 1.00 94.75 128 ALA A C 1
ATOM 1012 O O . ALA A 1 128 ? -8.117 -7.072 -4.845 1.00 94.75 128 ALA A O 1
ATOM 1013 N N . ASP A 1 129 ? -9.460 -7.782 -3.190 1.00 92.88 129 ASP A N 1
ATOM 1014 C CA . ASP A 1 129 ? -10.364 -8.543 -4.054 1.00 92.88 129 ASP A CA 1
ATOM 1015 C C . ASP A 1 129 ? -11.063 -7.629 -5.074 1.00 92.88 129 ASP A C 1
ATOM 1017 O O . ASP A 1 129 ? -11.173 -7.964 -6.255 1.00 92.88 129 ASP A O 1
ATOM 1021 N N . GLY A 1 130 ? -11.498 -6.439 -4.644 1.00 91.50 130 GLY A N 1
ATOM 1022 C CA . GLY A 1 130 ? -12.095 -5.419 -5.511 1.00 91.50 130 GLY A CA 1
ATOM 1023 C C . GLY A 1 130 ? -11.143 -4.890 -6.588 1.00 91.50 130 GLY A C 1
ATOM 1024 O O . GLY A 1 130 ? -11.594 -4.506 -7.669 1.00 91.50 130 GLY A O 1
ATOM 1025 N N . LEU A 1 131 ? -9.835 -4.910 -6.324 1.00 90.56 131 LEU A N 1
ATOM 1026 C CA . LEU A 1 131 ? -8.794 -4.547 -7.284 1.00 90.56 131 LEU A CA 1
ATOM 1027 C C . LEU A 1 131 ? -8.501 -5.652 -8.305 1.00 90.56 131 LEU A C 1
ATOM 1029 O O . LEU A 1 131 ? -7.978 -5.342 -9.379 1.00 90.56 131 LEU A O 1
ATOM 1033 N N . GLY A 1 132 ? -8.828 -6.908 -7.982 1.00 90.12 132 GLY A N 1
ATOM 1034 C CA . GLY A 1 132 ? -8.319 -8.087 -8.683 1.00 90.12 132 GLY A CA 1
ATOM 1035 C C . GLY A 1 132 ? -6.892 -8.452 -8.265 1.00 90.12 132 GLY A C 1
ATOM 1036 O O . GLY A 1 132 ? -6.170 -9.084 -9.031 1.00 90.12 132 GLY A O 1
ATOM 1037 N N . TRP A 1 133 ? -6.475 -8.043 -7.068 1.00 93.06 133 TRP A N 1
ATOM 1038 C CA . TRP A 1 133 ? -5.181 -8.353 -6.462 1.00 93.06 133 TRP A CA 1
ATOM 1039 C C . TRP A 1 133 ? -5.376 -9.357 -5.320 1.00 93.06 133 TRP A C 1
ATOM 1041 O O . TRP A 1 133 ? -6.499 -9.702 -4.961 1.00 93.06 133 TRP A O 1
ATOM 1051 N N . ARG A 1 134 ? -4.284 -9.841 -4.732 1.00 91.50 134 ARG A N 1
ATOM 1052 C CA . ARG A 1 134 ? -4.315 -10.627 -3.493 1.00 91.50 134 ARG A CA 1
ATOM 1053 C C . ARG A 1 134 ? -3.352 -10.046 -2.477 1.00 91.50 134 ARG A C 1
ATOM 1055 O O . ARG A 1 134 ? -2.286 -9.547 -2.832 1.00 91.50 134 ARG A O 1
ATOM 1062 N N . ILE A 1 135 ? -3.698 -10.156 -1.203 1.00 91.31 135 ILE A N 1
ATOM 1063 C CA . ILE A 1 135 ? -2.788 -9.826 -0.108 1.00 91.31 135 ILE A CA 1
ATOM 1064 C C . ILE A 1 135 ? -2.212 -11.116 0.457 1.00 91.31 135 ILE A C 1
ATOM 1066 O O . ILE A 1 135 ? -2.919 -12.112 0.609 1.00 91.31 135 ILE A O 1
ATOM 1070 N N . ARG A 1 136 ? -0.923 -11.092 0.786 1.00 89.06 136 ARG A N 1
ATOM 1071 C CA . ARG A 1 136 ? -0.284 -12.128 1.592 1.00 89.06 136 ARG A CA 1
ATOM 1072 C C . ARG A 1 136 ? 0.393 -11.501 2.798 1.00 89.06 136 ARG A C 1
ATOM 1074 O O . ARG A 1 136 ? 1.098 -10.502 2.674 1.00 89.06 136 ARG A O 1
ATOM 1081 N N . GLU A 1 137 ? 0.163 -12.108 3.947 1.00 89.56 137 GLU A N 1
ATOM 1082 C CA . GLU A 1 137 ? 0.832 -11.772 5.196 1.00 89.56 137 GLU A CA 1
ATOM 1083 C C . GLU A 1 137 ? 2.290 -12.234 5.152 1.00 89.56 137 GLU A C 1
ATOM 1085 O O . GLU A 1 137 ? 2.622 -13.254 4.540 1.00 89.56 137 GLU A O 1
ATOM 1090 N N . TYR A 1 138 ? 3.170 -11.481 5.797 1.00 84.69 138 TYR A N 1
ATOM 1091 C CA . TYR A 1 138 ? 4.578 -11.825 5.911 1.00 84.69 138 TYR A CA 1
ATOM 1092 C C . TYR A 1 138 ? 5.132 -11.346 7.249 1.00 84.69 138 TYR A C 1
ATOM 1094 O O . TYR A 1 138 ? 4.875 -10.204 7.635 1.00 84.69 138 TYR A O 1
ATOM 1102 N N . ALA A 1 139 ? 5.938 -12.188 7.893 1.00 81.06 139 ALA A N 1
ATOM 1103 C CA . ALA A 1 139 ? 6.694 -11.857 9.093 1.00 81.06 139 ALA A CA 1
ATOM 1104 C C . ALA A 1 139 ? 8.197 -12.109 8.865 1.00 81.06 139 ALA A C 1
ATOM 1106 O O . ALA A 1 139 ? 8.588 -13.202 8.455 1.00 81.06 139 ALA A O 1
ATOM 1107 N N . ASP A 1 140 ? 9.043 -11.103 9.109 1.00 69.31 140 ASP A N 1
ATOM 1108 C CA . ASP A 1 140 ? 10.506 -11.191 8.909 1.00 69.31 140 ASP A CA 1
ATOM 1109 C C . ASP A 1 140 ? 11.218 -12.016 10.000 1.00 69.31 140 ASP A C 1
ATOM 1111 O O . ASP A 1 140 ? 12.253 -12.635 9.761 1.00 69.31 140 ASP A O 1
ATOM 1115 N N . ASN A 1 141 ? 10.649 -12.049 11.202 1.00 62.56 141 ASN A N 1
ATOM 1116 C CA . ASN A 1 141 ? 11.302 -12.459 12.451 1.00 62.56 141 ASN A CA 1
ATOM 1117 C C . ASN A 1 141 ? 11.478 -13.968 12.670 1.00 62.56 141 ASN A C 1
ATOM 1119 O O . ASN A 1 141 ? 12.108 -14.394 13.637 1.00 62.56 141 ASN A O 1
ATOM 1123 N N . THR A 1 142 ? 10.972 -14.805 11.766 1.00 50.25 142 THR A N 1
ATOM 1124 C CA . THR A 1 142 ? 11.136 -16.266 11.860 1.00 50.25 142 THR A CA 1
ATOM 1125 C C . THR A 1 142 ? 12.172 -16.835 10.905 1.00 50.25 142 THR A C 1
ATOM 1127 O O . THR A 1 142 ? 12.524 -18.000 11.064 1.00 50.25 142 THR A O 1
ATOM 1130 N N . TYR A 1 143 ? 12.744 -16.043 9.988 1.00 47.28 143 TYR A N 1
ATOM 1131 C CA . TYR A 1 143 ? 13.723 -16.561 9.025 1.00 47.28 143 TYR A CA 1
ATOM 1132 C C . TYR A 1 143 ? 14.929 -17.240 9.703 1.00 47.28 143 TYR A C 1
ATOM 1134 O O . TYR A 1 143 ? 15.408 -18.266 9.227 1.00 47.28 143 TYR A O 1
ATOM 1142 N N . GLU A 1 144 ? 15.383 -16.728 10.853 1.00 44.97 144 GLU A N 1
ATOM 1143 C CA . GLU A 1 144 ? 16.485 -17.337 11.615 1.00 44.97 144 GLU A CA 1
ATOM 1144 C C . GLU A 1 144 ? 16.065 -18.560 12.453 1.00 44.97 144 GLU A C 1
ATOM 1146 O O . GLU A 1 144 ? 16.897 -19.422 12.737 1.00 44.97 144 GLU A O 1
ATOM 1151 N N . ARG A 1 145 ? 14.785 -18.674 12.842 1.00 50.66 145 ARG A N 1
ATOM 1152 C CA . ARG A 1 145 ? 14.261 -19.799 13.650 1.00 50.66 145 ARG A CA 1
ATOM 1153 C C . ARG A 1 145 ? 13.725 -20.958 12.811 1.00 50.66 145 ARG A C 1
ATOM 1155 O O . ARG A 1 145 ? 13.710 -22.089 13.288 1.00 50.66 145 ARG A O 1
ATOM 1162 N N . THR A 1 146 ? 13.347 -20.690 11.567 1.00 52.22 146 THR A N 1
ATOM 1163 C CA . THR A 1 146 ? 13.016 -21.679 10.536 1.00 52.22 146 THR A CA 1
ATOM 1164 C C . THR A 1 146 ? 13.780 -21.344 9.251 1.00 52.22 146 THR A C 1
ATOM 1166 O O . THR A 1 146 ? 13.180 -20.864 8.284 1.00 52.22 146 THR A O 1
ATOM 1169 N N . PRO A 1 147 ? 15.111 -21.574 9.216 1.00 47.12 147 PRO A N 1
ATOM 1170 C CA . PRO A 1 147 ? 15.907 -21.349 8.015 1.00 47.12 147 PRO A CA 1
ATOM 1171 C C . PRO A 1 147 ? 15.309 -22.115 6.832 1.00 47.12 147 PRO A C 1
ATOM 1173 O O . PRO A 1 147 ? 15.260 -23.342 6.841 1.00 47.12 147 PRO A O 1
ATOM 1176 N N . GLY A 1 148 ? 14.843 -21.385 5.819 1.00 48.03 148 GLY A N 1
ATOM 1177 C CA . GLY A 1 148 ? 14.274 -21.958 4.595 1.00 48.03 148 GLY A CA 1
ATOM 1178 C C . GLY A 1 148 ? 12.746 -21.924 4.484 1.00 48.03 148 GLY A C 1
ATOM 1179 O O . GLY A 1 148 ? 12.241 -22.092 3.376 1.00 48.03 148 GLY A O 1
ATOM 1180 N N . GLU A 1 149 ? 12.003 -21.621 5.553 1.00 47.94 149 GLU A N 1
ATOM 1181 C CA . GLU A 1 149 ? 10.543 -21.466 5.487 1.00 47.94 149 GLU A CA 1
ATOM 1182 C C . GLU A 1 149 ? 10.162 -19.995 5.672 1.00 47.94 149 GLU A C 1
ATOM 1184 O O . GLU A 1 149 ? 10.276 -19.422 6.754 1.00 47.94 149 GLU A O 1
ATOM 1189 N N . ARG A 1 150 ? 9.712 -19.349 4.590 1.00 51.25 150 ARG A N 1
ATOM 1190 C CA . ARG A 1 150 ? 9.059 -18.039 4.697 1.00 51.25 150 ARG A CA 1
ATOM 1191 C C . ARG A 1 150 ? 7.731 -18.232 5.425 1.00 51.25 150 ARG A C 1
ATOM 1193 O O . ARG A 1 150 ? 6.829 -18.868 4.878 1.00 51.25 150 ARG A O 1
ATOM 1200 N N . THR A 1 151 ? 7.582 -17.641 6.606 1.00 57.75 151 THR A N 1
ATOM 1201 C CA . THR A 1 151 ? 6.298 -17.627 7.313 1.00 57.75 151 THR A CA 1
ATOM 1202 C C . THR A 1 151 ? 5.368 -16.627 6.632 1.00 57.75 151 THR A C 1
ATOM 1204 O O . THR A 1 151 ? 5.487 -15.412 6.788 1.00 57.75 151 THR A O 1
ATOM 1207 N N . TYR A 1 152 ? 4.449 -17.146 5.821 1.00 64.00 152 TYR A N 1
ATOM 1208 C CA . TYR A 1 152 ? 3.416 -16.362 5.144 1.00 64.00 152 TYR A CA 1
ATOM 1209 C C . TYR A 1 152 ? 2.161 -16.209 6.012 1.00 64.00 152 TYR A C 1
ATOM 1211 O O . TYR A 1 152 ? 1.054 -16.550 5.599 1.00 64.00 152 TYR A O 1
ATOM 1219 N N . ALA A 1 153 ? 2.371 -15.747 7.238 1.00 77.94 153 ALA A N 1
ATOM 1220 C CA . ALA A 1 153 ? 1.355 -15.407 8.221 1.00 77.94 153 ALA A CA 1
ATOM 1221 C C . ALA A 1 153 ? 1.955 -14.359 9.159 1.00 77.94 153 ALA A C 1
ATOM 1223 O O . ALA A 1 153 ? 3.177 -14.333 9.341 1.00 77.94 153 ALA A O 1
ATOM 1224 N N . PHE A 1 154 ? 1.126 -13.506 9.754 1.00 82.81 154 PHE A N 1
ATOM 1225 C CA . PHE A 1 154 ? 1.618 -12.630 10.812 1.00 82.81 154 PHE A CA 1
ATOM 1226 C C . PHE A 1 154 ? 2.153 -13.440 11.992 1.00 82.81 154 PHE A C 1
ATOM 1228 O O . PHE A 1 154 ? 1.516 -14.388 12.454 1.00 82.81 154 PHE A O 1
ATOM 1235 N N . ASP A 1 155 ? 3.304 -13.021 12.514 1.00 76.38 155 ASP A N 1
ATOM 1236 C CA . ASP A 1 155 ? 3.866 -13.564 13.743 1.00 76.38 155 ASP A CA 1
ATOM 1237 C C . ASP A 1 155 ? 3.924 -12.470 14.805 1.00 76.38 155 ASP A C 1
ATOM 1239 O O . ASP A 1 155 ? 4.710 -11.523 14.727 1.00 76.38 155 ASP A O 1
ATOM 1243 N N . LEU A 1 156 ? 3.046 -12.606 15.797 1.00 81.31 156 LEU A N 1
ATOM 1244 C CA . LEU A 1 156 ? 2.912 -11.676 16.917 1.00 81.31 156 LEU A CA 1
ATOM 1245 C C . LEU A 1 156 ? 3.564 -12.217 18.200 1.00 81.31 156 LEU A C 1
ATOM 1247 O O . LEU A 1 156 ? 3.479 -11.582 19.249 1.00 81.31 156 LEU A O 1
ATOM 1251 N N . ARG A 1 157 ? 4.207 -13.396 18.159 1.00 76.06 157 ARG A N 1
ATOM 1252 C CA . ARG A 1 157 ? 4.812 -14.029 19.350 1.00 76.06 157 ARG A CA 1
ATOM 1253 C C . ARG A 1 157 ? 5.958 -13.205 19.932 1.00 76.06 157 ARG A C 1
ATOM 1255 O O . ARG A 1 157 ? 6.267 -13.328 21.114 1.00 76.06 157 ARG A O 1
ATOM 1262 N N . GLU A 1 158 ? 6.572 -12.373 19.103 1.00 72.12 158 GLU A N 1
ATOM 1263 C CA . GLU A 1 158 ? 7.710 -11.531 19.459 1.00 72.12 158 GLU A CA 1
ATOM 1264 C C . GLU A 1 158 ? 7.302 -10.152 19.989 1.00 72.12 158 GLU A C 1
ATOM 1266 O O . GLU A 1 158 ? 8.178 -9.352 20.281 1.00 72.12 158 GLU A O 1
ATOM 1271 N N . GLU A 1 159 ? 6.008 -9.868 20.194 1.00 77.00 159 GLU A N 1
ATOM 1272 C CA . GLU A 1 159 ? 5.540 -8.551 20.669 1.00 77.00 159 GLU A CA 1
ATOM 1273 C C . GLU A 1 159 ? 6.182 -8.101 21.995 1.00 77.00 159 GLU A C 1
ATOM 1275 O O . GLU A 1 159 ? 6.286 -6.910 22.285 1.00 77.00 159 GLU A O 1
ATOM 1280 N N . VAL A 1 160 ? 6.658 -9.056 22.796 1.00 75.06 160 VAL A N 1
ATOM 1281 C CA . VAL A 1 160 ? 7.378 -8.795 24.049 1.00 75.06 160 VAL A CA 1
ATOM 1282 C C . VAL A 1 160 ? 8.816 -8.304 23.843 1.00 75.06 160 VAL A C 1
ATOM 1284 O O . VAL A 1 160 ? 9.456 -7.879 24.807 1.00 75.06 160 VAL A O 1
ATOM 1287 N N . LEU A 1 161 ? 9.354 -8.391 22.624 1.00 74.94 161 LEU A N 1
ATOM 1288 C CA . LEU A 1 161 ? 10.731 -8.026 22.318 1.00 74.94 161 LEU A CA 1
ATOM 1289 C C . LEU A 1 161 ? 10.860 -6.515 22.074 1.00 74.94 161 LEU A C 1
ATOM 1291 O O . LEU A 1 161 ? 10.017 -5.922 21.405 1.00 74.94 161 LEU A O 1
ATOM 1295 N N . PRO A 1 162 ? 11.939 -5.867 22.556 1.00 70.12 162 PRO A N 1
ATOM 1296 C CA . PRO A 1 162 ? 12.091 -4.412 22.453 1.00 70.12 162 PRO A CA 1
ATOM 1297 C C . PRO A 1 162 ? 12.144 -3.855 21.024 1.00 70.12 162 PRO A C 1
ATOM 1299 O O . PRO A 1 162 ? 11.879 -2.673 20.820 1.00 70.12 162 PRO A O 1
ATOM 1302 N N . TYR A 1 163 ? 12.531 -4.681 20.052 1.00 73.12 163 TYR A N 1
ATOM 1303 C CA . TYR A 1 163 ? 12.666 -4.302 18.644 1.00 73.12 163 TYR A CA 1
ATOM 1304 C C . TYR A 1 163 ? 11.439 -4.662 17.799 1.00 73.12 163 TYR A C 1
ATOM 1306 O O . TYR A 1 163 ? 11.383 -4.308 16.623 1.00 73.12 163 TYR A O 1
ATOM 1314 N N . TYR A 1 164 ? 10.453 -5.339 18.387 1.00 80.38 164 TYR A N 1
ATOM 1315 C CA . TYR A 1 164 ? 9.215 -5.648 17.698 1.00 80.38 164 TYR A CA 1
ATOM 1316 C C . TYR A 1 164 ? 8.371 -4.385 17.559 1.00 80.38 164 TYR A C 1
ATOM 1318 O O . TYR A 1 164 ? 8.038 -3.755 18.565 1.00 80.38 164 TYR A O 1
ATOM 1326 N N . ASP A 1 165 ? 8.000 -4.053 16.319 1.00 87.00 165 ASP A N 1
ATOM 1327 C CA . ASP A 1 165 ? 7.167 -2.894 15.987 1.00 87.00 165 ASP A CA 1
ATOM 1328 C C . ASP A 1 165 ? 7.617 -1.640 16.764 1.00 87.00 165 ASP A C 1
ATOM 1330 O O . ASP A 1 165 ? 6.995 -1.213 17.746 1.00 87.00 165 ASP A O 1
ATOM 1334 N N . CYS A 1 166 ? 8.787 -1.118 16.396 1.00 87.81 166 CYS A N 1
ATOM 1335 C CA . CYS A 1 166 ? 9.509 -0.125 17.184 1.00 87.81 166 CYS A CA 1
ATOM 1336 C C . CYS A 1 166 ? 9.866 1.126 16.377 1.00 87.81 166 CYS A C 1
ATOM 1338 O O . CYS A 1 166 ? 9.877 1.132 15.141 1.00 87.81 166 CYS A O 1
ATOM 1340 N N . GLU A 1 167 ? 10.165 2.196 17.110 1.00 93.81 167 GLU A N 1
ATOM 1341 C CA . GLU A 1 167 ? 10.799 3.395 16.576 1.00 93.81 167 GLU A CA 1
ATOM 1342 C C . GLU A 1 167 ? 12.318 3.281 16.724 1.00 93.81 167 GLU A C 1
ATOM 1344 O O . GLU A 1 167 ? 12.832 2.806 17.739 1.00 93.81 167 GLU A O 1
ATOM 1349 N N . TYR A 1 168 ? 13.041 3.767 15.723 1.00 92.31 168 TYR A N 1
ATOM 1350 C CA . TYR A 1 168 ? 14.486 3.917 15.764 1.00 92.31 168 TYR A CA 1
ATOM 1351 C C . TYR A 1 168 ? 14.910 5.209 15.064 1.00 92.31 168 TYR A C 1
ATOM 1353 O O . TYR A 1 168 ? 14.164 5.795 14.279 1.00 92.31 168 TYR A O 1
ATOM 1361 N N . THR A 1 169 ? 16.141 5.641 15.331 1.00 94.00 169 THR A N 1
ATOM 1362 C CA . THR A 1 169 ? 16.735 6.816 14.688 1.00 94.00 169 THR A CA 1
ATOM 1363 C C . THR A 1 169 ? 17.941 6.398 13.864 1.00 94.00 169 THR A C 1
ATOM 1365 O O . THR A 1 169 ? 18.811 5.680 14.354 1.00 94.00 169 THR A O 1
ATOM 1368 N N . MET A 1 170 ? 18.031 6.886 12.631 1.00 92.06 170 MET A N 1
ATOM 1369 C CA . MET A 1 170 ? 19.170 6.659 11.747 1.00 92.06 170 MET A CA 1
ATOM 1370 C C . MET A 1 170 ? 19.614 7.990 11.142 1.00 92.06 170 MET A C 1
ATOM 1372 O O . MET A 1 170 ? 18.828 8.666 10.488 1.00 92.06 170 MET A O 1
ATOM 1376 N N . ASN A 1 171 ? 20.861 8.397 11.401 1.00 93.25 171 ASN A N 1
ATOM 1377 C CA . ASN A 1 171 ? 21.407 9.700 10.987 1.00 93.25 171 ASN A CA 1
ATOM 1378 C C . ASN A 1 171 ? 20.495 10.896 11.346 1.00 93.25 171 ASN A C 1
ATOM 1380 O O . ASN A 1 171 ? 20.322 11.827 10.566 1.00 93.25 171 ASN A O 1
ATOM 1384 N N . GLY A 1 172 ? 19.883 10.856 12.534 1.00 92.81 172 GLY A N 1
ATOM 1385 C CA . GLY A 1 172 ? 18.959 11.888 13.021 1.00 92.81 172 GLY A CA 1
ATOM 1386 C C . GLY A 1 172 ? 17.518 11.763 12.511 1.00 92.81 172 GLY A C 1
ATOM 1387 O O . GLY A 1 172 ? 16.638 12.426 13.051 1.00 92.81 172 GLY A O 1
ATOM 1388 N N . MET A 1 173 ? 17.248 10.898 11.531 1.00 93.94 173 MET A N 1
ATOM 1389 C CA . MET A 1 173 ? 15.906 10.638 11.003 1.00 93.94 173 MET A CA 1
ATOM 1390 C C . MET A 1 173 ? 15.184 9.608 11.877 1.00 93.94 173 MET A C 1
ATOM 1392 O O . MET A 1 173 ? 15.702 8.511 12.087 1.00 93.94 173 MET A O 1
ATOM 1396 N N . ARG A 1 174 ? 13.994 9.946 12.375 1.00 95.50 174 ARG A N 1
ATOM 1397 C CA . ARG A 1 174 ? 13.111 9.057 13.137 1.00 95.50 174 ARG A CA 1
ATOM 1398 C C . ARG A 1 174 ? 12.331 8.178 12.176 1.00 95.50 174 ARG A C 1
ATOM 1400 O O . ARG A 1 174 ? 11.749 8.656 11.206 1.00 95.50 174 ARG A O 1
ATOM 1407 N N . MET A 1 175 ? 12.319 6.886 12.439 1.00 93.25 175 MET A N 1
ATOM 1408 C CA . MET A 1 175 ? 11.718 5.884 11.574 1.00 93.25 175 MET A CA 1
ATOM 1409 C C . MET A 1 175 ? 10.996 4.854 12.424 1.00 93.25 175 MET A C 1
ATOM 1411 O O . MET A 1 175 ? 11.349 4.641 13.580 1.00 93.25 175 MET A O 1
ATOM 1415 N N . SER A 1 176 ? 10.034 4.164 11.823 1.00 93.50 176 SER A N 1
ATOM 1416 C CA . SER A 1 176 ? 9.458 2.969 12.420 1.00 93.50 176 SER A CA 1
ATOM 1417 C C . SER A 1 176 ? 9.700 1.753 11.534 1.00 93.50 176 SER A C 1
ATOM 1419 O O . SER A 1 176 ? 9.711 1.836 10.298 1.00 93.50 176 SER A O 1
ATOM 1421 N N . SER A 1 177 ? 9.925 0.612 12.176 1.00 87.50 177 SER A N 1
ATOM 1422 C CA . SER A 1 177 ? 9.973 -0.695 11.534 1.00 87.50 177 SER A CA 1
ATOM 1423 C C . SER A 1 177 ? 8.855 -1.575 12.055 1.00 87.50 177 SER A C 1
ATOM 1425 O O . SER A 1 177 ? 8.639 -1.650 13.260 1.00 87.50 177 SER A O 1
ATOM 1427 N N . SER A 1 178 ? 8.245 -2.327 11.143 1.00 89.19 178 SER A N 1
ATOM 1428 C CA . SER A 1 178 ? 7.468 -3.506 11.495 1.00 89.19 178 SER A CA 1
ATOM 1429 C C . SER A 1 178 ? 8.065 -4.748 10.847 1.00 89.19 178 SER A C 1
ATOM 1431 O O . SER A 1 178 ? 8.440 -4.749 9.667 1.00 89.19 178 SER A O 1
ATOM 1433 N N . GLU A 1 179 ? 8.127 -5.811 11.638 1.00 84.69 179 GLU A N 1
ATOM 1434 C CA . GLU A 1 179 ? 8.474 -7.153 11.183 1.00 84.69 179 GLU A CA 1
ATOM 1435 C C . GLU A 1 179 ? 7.315 -7.802 10.422 1.00 84.69 179 GLU A C 1
ATOM 1437 O O . GLU A 1 179 ? 7.549 -8.662 9.575 1.00 84.69 179 GLU A O 1
ATOM 1442 N N . ASN A 1 180 ? 6.084 -7.341 10.660 1.00 89.00 180 ASN A N 1
ATOM 1443 C CA . ASN A 1 180 ? 4.873 -7.785 9.987 1.00 89.00 180 ASN A CA 1
ATOM 1444 C C . ASN A 1 180 ? 4.549 -6.869 8.801 1.00 89.00 180 ASN A C 1
ATOM 1446 O O . ASN A 1 180 ? 4.601 -5.641 8.891 1.00 89.00 180 ASN A O 1
ATOM 1450 N N . LYS A 1 181 ? 4.234 -7.461 7.649 1.00 91.44 181 LYS A N 1
ATOM 1451 C CA . LYS A 1 181 ? 4.005 -6.740 6.392 1.00 91.44 181 LYS A CA 1
ATOM 1452 C C . LYS A 1 181 ? 2.855 -7.371 5.622 1.00 91.44 181 LYS A C 1
ATOM 1454 O O . LYS A 1 181 ? 2.688 -8.589 5.620 1.00 91.44 181 LYS A O 1
ATOM 1459 N N . PHE A 1 182 ? 2.126 -6.544 4.887 1.00 93.38 182 PHE A N 1
ATOM 1460 C CA . PHE A 1 182 ? 1.320 -7.011 3.771 1.00 93.38 182 PHE A CA 1
ATOM 1461 C C . PHE A 1 182 ? 2.127 -6.950 2.486 1.00 93.38 182 PHE A C 1
ATOM 1463 O O . PHE A 1 182 ? 2.741 -5.928 2.179 1.00 93.38 182 PHE A O 1
ATOM 1470 N N . PHE A 1 183 ? 2.063 -8.023 1.704 1.00 93.00 183 PHE A N 1
ATOM 1471 C CA . PHE A 1 183 ? 2.398 -8.004 0.291 1.00 93.00 183 PHE A CA 1
ATOM 1472 C C . PHE A 1 183 ? 1.119 -7.921 -0.530 1.00 93.00 183 PHE A C 1
ATOM 1474 O O . PHE A 1 183 ? 0.371 -8.893 -0.611 1.00 93.00 183 PHE A O 1
ATOM 1481 N N . PHE A 1 184 ? 0.900 -6.773 -1.162 1.00 94.94 184 PHE A N 1
ATOM 1482 C CA . PHE A 1 184 ? -0.078 -6.618 -2.231 1.00 94.94 184 PHE A CA 1
ATOM 1483 C C . PHE A 1 184 ? 0.526 -7.225 -3.485 1.00 94.94 184 PHE A C 1
ATOM 1485 O O . PHE A 1 184 ? 1.503 -6.701 -4.013 1.00 94.94 184 PHE A O 1
ATOM 1492 N N . MET A 1 185 ? -0.011 -8.352 -3.927 1.00 92.56 185 MET A N 1
ATOM 1493 C CA . MET A 1 185 ? 0.489 -9.099 -5.070 1.00 92.56 185 MET A CA 1
ATOM 1494 C C . MET A 1 185 ? -0.549 -9.065 -6.175 1.00 92.56 185 MET A C 1
ATOM 1496 O O . MET A 1 185 ? -1.736 -9.306 -5.941 1.00 92.56 185 MET A O 1
ATOM 1500 N N . ARG A 1 186 ? -0.084 -8.812 -7.389 1.00 90.81 186 ARG A N 1
ATOM 1501 C CA . ARG A 1 186 ? -0.915 -8.954 -8.569 1.00 90.81 186 ARG A CA 1
ATOM 1502 C C . ARG A 1 186 ? -1.332 -10.425 -8.732 1.00 90.81 186 ARG A C 1
ATOM 1504 O O . ARG A 1 186 ? -0.569 -11.342 -8.408 1.00 90.81 186 ARG A O 1
ATOM 1511 N N . ASN A 1 187 ? -2.563 -10.651 -9.187 1.00 83.44 187 ASN A N 1
ATOM 1512 C CA . ASN A 1 187 ? -3.032 -11.984 -9.554 1.00 83.44 187 ASN A CA 1
ATOM 1513 C C . ASN A 1 187 ? -2.543 -12.308 -10.968 1.00 83.44 187 ASN A C 1
ATOM 1515 O O . ASN A 1 187 ? -3.226 -12.029 -11.948 1.00 83.44 187 ASN A O 1
ATOM 1519 N N . ASP A 1 188 ? -1.343 -12.870 -11.062 1.00 70.31 188 ASP A N 1
ATOM 1520 C CA . ASP A 1 188 ? -0.802 -13.362 -12.325 1.00 70.31 188 ASP A CA 1
ATOM 1521 C C . ASP A 1 188 ? -1.228 -14.827 -12.528 1.00 70.31 188 ASP A C 1
ATOM 1523 O O . ASP A 1 188 ? -1.188 -15.632 -11.598 1.00 70.31 188 ASP A O 1
ATOM 1527 N N . SER A 1 189 ? -1.689 -15.159 -13.737 1.00 57.56 189 SER A N 1
ATOM 1528 C CA . SER A 1 189 ? -2.212 -16.486 -14.110 1.00 57.56 189 SER A CA 1
ATOM 1529 C C . SER A 1 189 ? -1.128 -17.552 -14.307 1.00 57.56 189 SER A C 1
ATOM 1531 O O . SER A 1 189 ? -1.437 -18.741 -14.320 1.00 57.56 189 SER A O 1
ATOM 1533 N N . GLY A 1 190 ? 0.131 -17.137 -14.461 1.00 57.47 190 GLY A N 1
ATOM 1534 C CA . GLY A 1 190 ? 1.283 -18.030 -14.403 1.00 57.47 190 GLY A CA 1
ATOM 1535 C C . GLY A 1 190 ? 1.829 -18.027 -12.984 1.00 57.47 190 GLY A C 1
ATOM 1536 O O . GLY A 1 190 ? 2.053 -16.949 -12.435 1.00 57.47 190 GLY A O 1
ATOM 1537 N N . ASP A 1 191 ? 2.036 -19.200 -12.391 1.00 50.78 191 ASP A N 1
ATOM 1538 C CA . ASP A 1 191 ? 2.706 -19.350 -11.098 1.00 50.78 191 ASP A CA 1
ATOM 1539 C C . ASP A 1 191 ? 4.137 -18.797 -11.183 1.00 50.78 191 ASP A C 1
ATOM 1541 O O . ASP A 1 191 ? 5.101 -19.502 -11.468 1.00 50.78 191 ASP A O 1
ATOM 1545 N N . MET A 1 192 ? 4.274 -17.491 -10.976 1.00 58.19 192 MET A N 1
ATOM 1546 C CA . MET A 1 192 ? 5.559 -16.834 -10.822 1.00 58.19 192 MET A CA 1
ATOM 1547 C C . MET A 1 192 ? 6.034 -17.130 -9.398 1.00 58.19 192 MET A C 1
ATOM 1549 O O . MET A 1 192 ? 5.365 -16.738 -8.436 1.00 58.19 192 MET A O 1
ATOM 1553 N N . ASP A 1 193 ? 7.211 -17.748 -9.248 1.00 64.19 193 ASP A N 1
ATOM 1554 C CA . ASP A 1 193 ? 7.868 -17.935 -7.939 1.00 64.19 193 ASP A CA 1
ATOM 1555 C C . ASP A 1 193 ? 7.953 -16.612 -7.150 1.00 64.19 193 ASP A C 1
ATOM 1557 O O . ASP A 1 193 ? 7.943 -16.583 -5.914 1.00 64.19 193 ASP A O 1
ATOM 1561 N N . ILE A 1 194 ? 8.005 -15.487 -7.876 1.00 78.06 194 ILE A N 1
ATOM 1562 C CA . ILE A 1 194 ? 7.937 -14.129 -7.346 1.00 78.06 194 ILE A CA 1
ATOM 1563 C C . ILE A 1 194 ? 6.948 -13.312 -8.201 1.00 78.06 194 ILE A C 1
ATOM 1565 O O . ILE A 1 194 ? 7.286 -12.974 -9.330 1.00 78.06 194 ILE A O 1
ATOM 1569 N N . PRO A 1 195 ? 5.747 -12.963 -7.708 1.00 88.50 195 PRO A N 1
ATOM 1570 C CA . PRO A 1 195 ? 4.816 -12.106 -8.446 1.00 88.50 195 PRO A CA 1
ATOM 1571 C C . PRO A 1 195 ? 5.234 -10.631 -8.382 1.00 88.50 195 PRO A C 1
ATOM 1573 O O . PRO A 1 195 ? 6.001 -10.236 -7.493 1.00 88.50 195 PRO A O 1
ATOM 1576 N N . VAL A 1 196 ? 4.659 -9.796 -9.258 1.00 93.31 196 VAL A N 1
ATOM 1577 C CA . VAL A 1 196 ? 4.711 -8.339 -9.060 1.00 93.31 196 VAL A CA 1
ATOM 1578 C C . VAL A 1 196 ? 4.024 -8.008 -7.743 1.00 93.31 196 VAL A C 1
ATOM 1580 O O . VAL A 1 196 ? 2.871 -8.391 -7.512 1.00 93.31 196 VAL A O 1
ATOM 1583 N N . ARG A 1 197 ? 4.739 -7.320 -6.850 1.00 94.00 197 ARG A N 1
ATOM 1584 C CA . ARG A 1 197 ? 4.222 -7.039 -5.510 1.00 94.00 197 ARG A CA 1
ATOM 1585 C C . ARG A 1 197 ? 4.730 -5.741 -4.911 1.00 94.00 197 ARG A C 1
ATOM 1587 O O . ARG A 1 197 ? 5.860 -5.330 -5.150 1.00 94.00 197 ARG A O 1
ATOM 1594 N N . MET A 1 198 ? 3.901 -5.153 -4.061 1.00 96.56 198 MET A N 1
ATOM 1595 C CA . MET A 1 198 ? 4.213 -3.995 -3.228 1.00 96.56 198 MET A CA 1
ATOM 1596 C C . MET A 1 198 ? 4.065 -4.356 -1.756 1.00 96.56 198 MET A C 1
ATOM 1598 O O . MET A 1 198 ? 3.322 -5.279 -1.418 1.00 96.56 198 MET A O 1
ATOM 1602 N N . ARG A 1 199 ? 4.776 -3.650 -0.872 1.00 92.94 199 ARG A N 1
ATOM 1603 C CA . ARG A 1 199 ? 4.768 -3.946 0.566 1.00 92.94 199 ARG A CA 1
ATOM 1604 C C . ARG A 1 199 ? 4.344 -2.758 1.417 1.00 92.94 199 ARG A C 1
ATOM 1606 O O . ARG A 1 199 ? 4.803 -1.648 1.172 1.00 92.94 199 ARG A O 1
ATOM 1613 N N . VAL A 1 200 ? 3.566 -3.033 2.461 1.00 95.12 200 VAL A N 1
ATOM 1614 C CA . VAL A 1 200 ? 3.183 -2.070 3.507 1.00 95.12 200 VAL A CA 1
ATOM 1615 C C . VAL A 1 200 ? 3.431 -2.703 4.875 1.00 95.12 200 VAL A C 1
ATOM 1617 O O . VAL A 1 200 ? 3.152 -3.886 5.063 1.00 95.12 200 VAL A O 1
ATOM 1620 N N . GLY A 1 201 ? 3.994 -1.937 5.812 1.00 93.88 201 GLY A N 1
ATOM 1621 C CA . GLY A 1 201 ? 4.199 -2.378 7.194 1.00 93.88 201 GLY A CA 1
ATOM 1622 C C . GLY A 1 201 ? 2.878 -2.481 7.954 1.00 93.88 201 GLY A C 1
ATOM 1623 O O . GLY A 1 201 ? 1.998 -1.640 7.780 1.00 93.88 201 GLY A O 1
ATOM 1624 N N . VAL A 1 202 ? 2.743 -3.520 8.775 1.00 94.94 202 VAL A N 1
ATOM 1625 C CA . VAL A 1 202 ? 1.564 -3.782 9.605 1.00 94.94 202 VAL A CA 1
ATOM 1626 C C . VAL A 1 202 ? 1.977 -3.707 11.061 1.00 94.94 202 VAL A C 1
ATOM 1628 O O . VAL A 1 202 ? 2.843 -4.452 11.503 1.00 94.94 202 VAL A O 1
ATOM 1631 N N . HIS A 1 203 ? 1.364 -2.807 11.806 1.00 94.94 203 HIS A N 1
ATOM 1632 C CA . HIS A 1 203 ? 1.764 -2.424 13.150 1.00 94.94 203 HIS A CA 1
ATOM 1633 C C . HIS A 1 203 ? 0.727 -2.902 14.168 1.00 94.94 203 HIS A C 1
ATOM 1635 O O . HIS A 1 203 ? -0.463 -2.975 13.866 1.00 94.94 203 HIS A O 1
ATOM 1641 N N . VAL A 1 204 ? 1.153 -3.205 15.391 1.00 93.31 204 VAL A N 1
ATOM 1642 C CA . VAL A 1 204 ? 0.243 -3.465 16.524 1.00 93.31 204 VAL A CA 1
ATOM 1643 C C . VAL A 1 204 ? -0.031 -2.192 17.329 1.00 93.31 204 VAL A C 1
ATOM 1645 O O . VAL A 1 204 ? -0.971 -2.151 18.126 1.00 93.31 204 VAL A O 1
ATOM 1648 N N . LYS A 1 205 ? 0.774 -1.145 17.107 1.00 93.12 205 LYS A N 1
ATOM 1649 C CA . LYS A 1 205 ? 0.624 0.189 17.698 1.00 93.12 205 LYS A CA 1
ATOM 1650 C C . LYS A 1 205 ? 0.368 1.232 16.604 1.00 93.12 205 LYS A C 1
ATOM 1652 O O . LYS A 1 205 ? 1.155 1.319 15.657 1.00 93.12 205 LYS A O 1
ATOM 1657 N N . PRO A 1 206 ? -0.692 2.051 16.706 1.00 96.56 206 PRO A N 1
ATOM 1658 C CA . PRO A 1 206 ? -0.955 3.092 15.715 1.00 96.56 206 PRO A CA 1
ATOM 1659 C C . PRO A 1 206 ? 0.152 4.156 15.679 1.00 96.56 206 PRO A C 1
ATOM 1661 O O . PRO A 1 206 ? 0.414 4.729 14.625 1.00 96.56 206 PRO A O 1
ATOM 1664 N N . GLU A 1 207 ? 0.855 4.380 16.793 1.00 96.12 207 GLU A N 1
ATOM 1665 C CA . GLU A 1 207 ? 1.958 5.340 16.900 1.00 96.12 207 GLU A CA 1
ATOM 1666 C C . GLU A 1 207 ? 3.170 4.959 16.049 1.00 96.12 207 GLU A C 1
ATOM 1668 O O . GLU A 1 207 ? 4.041 5.790 15.869 1.00 96.12 207 GLU A O 1
ATOM 1673 N N . ASN A 1 208 ? 3.230 3.744 15.502 1.00 96.19 208 ASN A N 1
ATOM 1674 C CA . ASN A 1 208 ? 4.323 3.287 14.644 1.00 96.19 208 ASN A CA 1
ATOM 1675 C C . ASN A 1 208 ? 4.014 3.410 13.145 1.00 96.19 208 ASN A C 1
ATOM 1677 O O . ASN A 1 208 ? 4.852 3.084 12.308 1.00 96.19 208 ASN A O 1
ATOM 1681 N N . CYS A 1 209 ? 2.824 3.889 12.772 1.00 97.00 209 CYS A N 1
ATOM 1682 C CA . CYS A 1 209 ? 2.393 4.007 11.376 1.00 97.00 209 CYS A CA 1
ATOM 1683 C C . CYS A 1 209 ? 3.065 5.194 10.658 1.00 97.00 209 CYS A C 1
ATOM 1685 O O . CYS A 1 209 ? 2.402 6.158 10.271 1.00 97.00 209 CYS A O 1
ATOM 1687 N N . TYR A 1 210 ? 4.390 5.144 10.514 1.00 97.00 210 TYR A N 1
ATOM 1688 C CA . TYR A 1 210 ? 5.197 6.201 9.904 1.00 97.00 210 TYR A CA 1
ATOM 1689 C C . TYR A 1 210 ? 5.165 6.066 8.373 1.00 97.00 210 TYR A C 1
ATOM 1691 O O . TYR A 1 210 ? 5.193 4.942 7.858 1.00 97.00 210 TYR A O 1
ATOM 1699 N N . PRO A 1 211 ? 5.157 7.185 7.629 1.00 95.75 211 PRO A N 1
ATOM 1700 C CA . PRO A 1 211 ? 5.342 7.186 6.184 1.00 95.75 211 PRO A CA 1
ATOM 1701 C C . PRO A 1 211 ? 6.605 6.448 5.744 1.00 95.75 211 PRO A C 1
ATOM 1703 O O . PRO A 1 211 ? 7.698 6.648 6.282 1.00 95.75 211 PRO A O 1
ATOM 1706 N N . ARG A 1 212 ? 6.464 5.613 4.715 1.00 90.88 212 ARG A N 1
ATOM 1707 C CA . ARG A 1 212 ? 7.578 4.935 4.059 1.00 90.88 212 ARG A CA 1
ATOM 1708 C C . ARG A 1 212 ? 7.233 4.669 2.605 1.00 90.88 212 ARG A C 1
ATOM 1710 O O . ARG A 1 212 ? 6.251 3.994 2.322 1.00 90.88 212 ARG A O 1
ATOM 1717 N N . GLY A 1 213 ? 8.080 5.137 1.693 1.00 91.75 213 GLY A N 1
ATOM 1718 C CA . GLY A 1 213 ? 7.875 4.892 0.268 1.00 91.75 213 GLY A CA 1
ATOM 1719 C C . GLY A 1 213 ? 7.853 3.410 -0.086 1.00 91.75 213 GLY A C 1
ATOM 1720 O O . GLY A 1 213 ? 8.651 2.607 0.415 1.00 91.75 213 GLY A O 1
ATOM 1721 N N . THR A 1 214 ? 6.961 3.077 -1.002 1.00 93.94 214 THR A N 1
ATOM 1722 C CA . THR A 1 214 ? 6.665 1.736 -1.482 1.00 93.94 214 THR A CA 1
ATOM 1723 C C . THR A 1 214 ? 7.842 1.158 -2.244 1.00 93.94 214 THR A C 1
ATOM 1725 O O . THR A 1 214 ? 8.454 1.808 -3.089 1.00 93.94 214 THR A O 1
ATOM 1728 N N . GLN A 1 215 ? 8.126 -0.114 -1.981 1.00 95.31 215 GLN A N 1
ATOM 1729 C CA . GLN A 1 215 ? 8.989 -0.916 -2.838 1.00 95.31 215 GLN A CA 1
ATOM 1730 C C . GLN A 1 215 ? 8.133 -1.774 -3.759 1.00 95.31 215 GLN A C 1
ATOM 1732 O O . GLN A 1 215 ? 7.300 -2.543 -3.276 1.00 95.31 215 GLN A O 1
ATOM 1737 N N . ILE A 1 216 ? 8.367 -1.653 -5.062 1.00 97.12 216 ILE A N 1
ATOM 1738 C CA . ILE A 1 216 ? 7.712 -2.429 -6.111 1.00 97.12 216 ILE A CA 1
ATOM 1739 C C . ILE A 1 216 ? 8.696 -3.504 -6.558 1.00 97.12 216 ILE A C 1
ATOM 1741 O O . ILE A 1 216 ? 9.716 -3.215 -7.180 1.00 97.12 216 ILE A O 1
ATOM 1745 N N . VAL A 1 217 ? 8.407 -4.748 -6.213 1.00 95.38 217 VAL A N 1
ATOM 1746 C CA . VAL A 1 217 ? 9.189 -5.907 -6.637 1.00 95.38 217 VAL A CA 1
ATOM 1747 C C . VAL A 1 217 ? 8.643 -6.383 -7.973 1.00 95.38 217 VAL A C 1
ATOM 1749 O O . VAL A 1 217 ? 7.443 -6.643 -8.081 1.00 95.38 217 VAL A O 1
ATOM 1752 N N . VAL A 1 218 ? 9.523 -6.518 -8.964 1.00 95.00 218 VAL A N 1
ATOM 1753 C CA . VAL A 1 218 ? 9.186 -6.989 -10.308 1.00 95.00 218 VAL A CA 1
ATOM 1754 C C . VAL A 1 218 ? 10.084 -8.181 -10.662 1.00 95.00 218 VAL A C 1
ATOM 1756 O O . VAL A 1 218 ? 11.311 -8.079 -10.563 1.00 95.00 218 VAL A O 1
ATOM 1759 N N . PRO A 1 219 ? 9.501 -9.332 -11.025 1.00 92.06 219 PRO A N 1
ATOM 1760 C CA . PRO A 1 219 ? 10.256 -10.516 -11.415 1.00 92.06 219 PRO A CA 1
ATOM 1761 C C . PRO A 1 219 ? 10.942 -10.344 -12.767 1.00 92.06 219 PRO A C 1
ATOM 1763 O O . PRO A 1 219 ? 10.498 -9.557 -13.592 1.00 92.06 219 PRO A O 1
ATOM 1766 N N . GLY A 1 220 ? 11.996 -11.129 -13.000 1.00 90.94 220 GLY A N 1
ATOM 1767 C CA . GLY A 1 220 ? 12.653 -11.159 -14.304 1.00 90.94 220 GLY A CA 1
ATOM 1768 C C . GLY A 1 220 ? 11.701 -11.627 -15.404 1.00 90.94 220 GLY A C 1
ATOM 1769 O O . GLY A 1 220 ? 10.832 -12.470 -15.172 1.00 90.94 220 GLY A O 1
ATOM 1770 N N . ALA A 1 221 ? 11.860 -11.065 -16.596 1.00 91.19 221 ALA A N 1
ATOM 1771 C CA . ALA A 1 221 ? 10.870 -11.165 -17.656 1.00 91.19 221 ALA A CA 1
ATOM 1772 C C . ALA A 1 221 ? 11.498 -11.121 -19.052 1.00 91.19 221 ALA A C 1
ATOM 1774 O O . ALA A 1 221 ? 12.553 -10.521 -19.249 1.00 91.19 221 ALA A O 1
ATOM 1775 N N . MET A 1 222 ? 10.836 -11.735 -20.032 1.00 89.88 222 MET A N 1
ATOM 1776 C CA . MET A 1 222 ? 11.261 -11.764 -21.429 1.00 89.88 222 MET A CA 1
ATOM 1777 C C . MET A 1 222 ? 10.208 -11.132 -22.337 1.00 89.88 222 MET A C 1
ATOM 1779 O O . MET A 1 222 ? 9.007 -11.350 -22.204 1.00 89.88 222 MET A O 1
ATOM 1783 N N . ASN A 1 223 ? 10.683 -10.364 -23.305 1.00 90.62 223 ASN A N 1
ATOM 1784 C CA . ASN A 1 223 ? 9.909 -9.855 -24.421 1.00 90.62 223 ASN A CA 1
ATOM 1785 C C . ASN A 1 223 ? 9.750 -10.936 -25.510 1.00 90.62 223 ASN A C 1
ATOM 1787 O O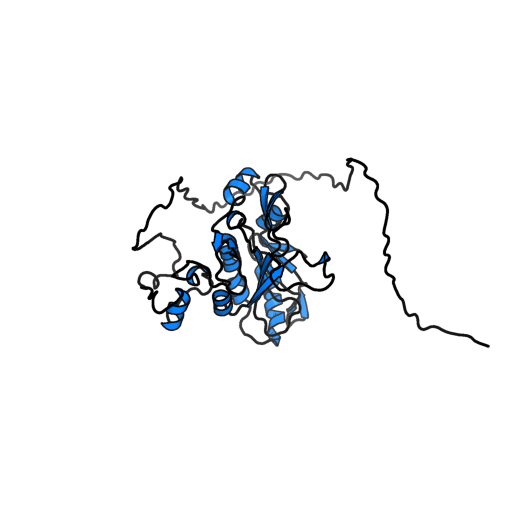 . ASN A 1 223 ? 10.597 -11.816 -25.650 1.00 90.62 223 ASN A O 1
ATOM 1791 N N . HIS A 1 224 ? 8.730 -10.815 -26.365 1.00 87.19 224 HIS A N 1
ATOM 1792 C CA . HIS A 1 224 ? 8.489 -11.717 -27.500 1.00 87.19 224 HIS A CA 1
ATOM 1793 C C . HIS A 1 224 ? 9.651 -11.770 -28.503 1.00 87.19 224 HIS A C 1
ATOM 1795 O O . HIS A 1 224 ? 9.811 -12.752 -29.218 1.00 87.19 224 HIS A O 1
ATOM 1801 N N . ASN A 1 225 ? 10.480 -10.724 -28.556 1.00 88.44 225 ASN A N 1
ATOM 1802 C CA . ASN A 1 225 ? 11.667 -10.679 -29.410 1.00 88.44 225 ASN A CA 1
ATOM 1803 C C . ASN A 1 225 ? 12.923 -11.311 -28.769 1.00 88.44 225 ASN A C 1
ATOM 1805 O O . ASN A 1 225 ? 14.006 -11.194 -29.336 1.00 88.44 225 ASN A O 1
ATOM 1809 N N . GLY A 1 226 ? 12.806 -11.916 -27.580 1.00 84.88 226 GLY A N 1
ATOM 1810 C CA . GLY A 1 226 ? 13.912 -12.546 -26.851 1.00 84.88 226 GLY A CA 1
ATOM 1811 C C . GLY A 1 226 ? 14.758 -11.607 -25.982 1.00 84.88 226 GLY A C 1
ATOM 1812 O O . GLY A 1 226 ? 15.683 -12.074 -25.323 1.00 84.88 226 GLY A O 1
ATOM 1813 N N . SER A 1 227 ? 14.464 -10.300 -25.939 1.00 90.94 227 SER A N 1
ATOM 1814 C CA . SER A 1 227 ? 15.103 -9.380 -24.979 1.00 90.94 227 SER A CA 1
ATOM 1815 C C . SER A 1 227 ? 14.602 -9.659 -23.564 1.00 90.94 227 SER A C 1
ATOM 1817 O O . SER A 1 227 ? 13.417 -9.923 -23.386 1.00 90.94 227 SER A O 1
ATOM 1819 N N . GLY A 1 228 ? 15.473 -9.582 -22.560 1.00 91.69 228 GLY A N 1
ATOM 1820 C CA . GLY A 1 228 ? 15.122 -9.895 -21.175 1.00 91.69 228 GLY A CA 1
ATOM 1821 C C . GLY A 1 228 ? 15.474 -8.783 -20.195 1.00 91.69 228 GLY A C 1
ATOM 1822 O O . GLY A 1 228 ? 16.411 -8.021 -20.414 1.00 91.69 228 GLY A O 1
ATOM 1823 N N . GLU A 1 229 ? 14.731 -8.733 -19.099 1.00 93.50 229 GLU A N 1
ATOM 1824 C CA . GLU A 1 229 ? 14.990 -7.894 -17.934 1.00 93.50 229 GLU A CA 1
ATOM 1825 C C . GLU A 1 229 ? 15.177 -8.793 -16.706 1.00 93.50 229 GLU A C 1
ATOM 1827 O O . GLU A 1 229 ? 14.424 -9.757 -16.531 1.00 93.50 229 GLU A O 1
ATOM 1832 N N . PRO A 1 230 ? 16.183 -8.531 -15.857 1.00 93.25 230 PRO A N 1
ATOM 1833 C CA . PRO A 1 230 ? 16.365 -9.290 -14.632 1.00 93.25 230 PRO A CA 1
ATOM 1834 C C . PRO A 1 230 ? 15.330 -8.886 -13.579 1.00 93.25 230 PRO A C 1
ATOM 1836 O O . PRO A 1 230 ? 14.723 -7.817 -13.648 1.00 93.25 230 PRO A O 1
ATOM 1839 N N . PHE A 1 231 ? 15.204 -9.721 -12.547 1.00 93.38 231 PHE A N 1
ATOM 1840 C CA . PHE A 1 231 ? 14.530 -9.340 -11.308 1.00 93.38 231 PHE A CA 1
ATOM 1841 C C . PHE A 1 231 ? 15.032 -7.977 -10.819 1.00 93.38 231 PHE A C 1
ATOM 1843 O O . PHE A 1 231 ? 16.236 -7.704 -10.834 1.00 93.38 231 PHE A O 1
ATOM 1850 N N . ALA A 1 232 ? 14.108 -7.137 -10.362 1.00 94.88 232 ALA A N 1
ATOM 1851 C CA . ALA A 1 232 ? 14.440 -5.824 -9.851 1.00 94.88 232 ALA A CA 1
ATOM 1852 C C . ALA A 1 232 ? 13.449 -5.354 -8.789 1.00 94.88 232 ALA A C 1
ATOM 1854 O O . ALA A 1 232 ? 12.272 -5.722 -8.782 1.00 94.88 232 ALA A O 1
ATOM 1855 N N . VAL A 1 233 ? 13.927 -4.470 -7.921 1.00 96.12 233 VAL A N 1
ATOM 1856 C CA . VAL A 1 233 ? 13.081 -3.707 -7.012 1.00 96.12 233 VAL A CA 1
ATOM 1857 C C . VAL A 1 233 ? 13.167 -2.232 -7.388 1.00 96.12 233 VAL A C 1
ATOM 1859 O O . VAL A 1 233 ? 14.239 -1.701 -7.685 1.00 96.12 233 VAL A O 1
ATOM 1862 N N . TYR A 1 234 ? 12.011 -1.583 -7.408 1.00 97.31 234 TYR A N 1
ATOM 1863 C CA . TYR A 1 234 ? 11.848 -0.178 -7.743 1.00 97.31 234 TYR A CA 1
ATOM 1864 C C . TYR A 1 234 ? 11.326 0.591 -6.532 1.00 97.31 234 TYR A C 1
ATOM 1866 O O . TYR A 1 234 ? 10.424 0.129 -5.833 1.00 97.31 234 TYR A O 1
ATOM 1874 N N . GLN A 1 235 ? 11.898 1.762 -6.281 1.00 96.12 235 GLN A N 1
ATOM 1875 C CA . GLN A 1 235 ? 11.471 2.705 -5.245 1.00 96.12 235 GLN A CA 1
ATOM 1876 C C . GLN A 1 235 ? 11.926 4.102 -5.656 1.00 96.12 235 GLN A C 1
ATOM 1878 O O . GLN A 1 235 ? 12.960 4.252 -6.311 1.00 96.12 235 GLN A O 1
ATOM 1883 N N . GLU A 1 236 ? 11.186 5.137 -5.275 1.00 95.06 236 GLU A N 1
ATOM 1884 C CA . GLU A 1 236 ? 11.653 6.504 -5.504 1.00 95.06 236 GLU A CA 1
ATOM 1885 C C . GLU A 1 236 ? 12.981 6.745 -4.784 1.00 95.06 236 GLU A C 1
ATOM 1887 O O . GLU A 1 236 ? 13.165 6.341 -3.634 1.00 95.06 236 GLU A O 1
ATOM 1892 N N . LEU A 1 237 ? 13.903 7.433 -5.454 1.00 93.00 237 LEU A N 1
ATOM 1893 C CA . LEU A 1 237 ? 15.254 7.694 -4.969 1.00 93.00 237 LEU A CA 1
ATOM 1894 C C . LEU A 1 237 ? 15.246 8.390 -3.607 1.00 93.00 237 LEU A C 1
ATOM 1896 O O . LEU A 1 237 ? 16.046 8.047 -2.744 1.00 93.00 237 LEU A O 1
ATOM 1900 N N . TYR A 1 238 ? 14.314 9.322 -3.406 1.00 93.44 238 TYR A N 1
ATOM 1901 C CA . TYR A 1 238 ? 14.111 9.987 -2.123 1.00 93.44 238 TYR A CA 1
ATOM 1902 C C . TYR A 1 238 ? 13.877 8.968 -0.994 1.00 93.44 238 TYR A C 1
ATOM 1904 O O . TYR A 1 238 ? 14.584 8.975 0.012 1.00 93.44 238 TYR A O 1
ATOM 1912 N N . TRP A 1 239 ? 12.946 8.031 -1.191 1.00 93.38 239 TRP A N 1
ATOM 1913 C CA . TRP A 1 239 ? 12.598 7.015 -0.196 1.00 93.38 239 TRP A CA 1
ATOM 1914 C C . TRP A 1 239 ? 13.652 5.925 -0.040 1.00 93.38 239 TRP A C 1
ATOM 1916 O O . TRP A 1 239 ? 13.824 5.386 1.057 1.00 93.38 239 TRP A O 1
ATOM 1926 N N . TYR A 1 240 ? 14.375 5.618 -1.116 1.00 91.88 240 TYR A N 1
ATOM 1927 C CA . TYR A 1 240 ? 15.553 4.765 -1.056 1.00 91.88 240 TYR A CA 1
ATOM 1928 C C . TYR A 1 240 ? 16.633 5.400 -0.170 1.00 91.88 240 TYR A C 1
ATOM 1930 O O . TYR A 1 240 ? 17.114 4.755 0.760 1.00 91.88 240 TYR A O 1
ATOM 1938 N N . ASN A 1 241 ? 16.964 6.674 -0.390 1.00 91.81 241 ASN A N 1
ATOM 1939 C CA . ASN A 1 241 ? 17.937 7.402 0.423 1.00 91.81 241 ASN A CA 1
ATOM 1940 C C . ASN A 1 241 ? 17.479 7.478 1.886 1.00 91.81 241 ASN A C 1
ATOM 1942 O O . ASN A 1 241 ? 18.233 7.090 2.779 1.00 91.81 241 ASN A O 1
ATOM 1946 N N . ALA A 1 242 ? 16.217 7.847 2.135 1.00 90.94 242 ALA A N 1
ATOM 1947 C CA . ALA A 1 242 ? 15.660 7.914 3.485 1.00 90.94 242 ALA A CA 1
ATOM 1948 C C . ALA A 1 242 ? 15.721 6.555 4.204 1.00 90.94 242 ALA A C 1
ATOM 1950 O O . ALA A 1 242 ? 16.098 6.476 5.371 1.00 90.94 242 ALA A O 1
ATOM 1951 N N . SER A 1 243 ? 15.453 5.460 3.481 1.00 87.31 243 SER A N 1
ATOM 1952 C CA . SER A 1 243 ? 15.579 4.090 4.001 1.00 87.31 243 SER A CA 1
ATOM 1953 C C . SER A 1 243 ? 17.011 3.691 4.370 1.00 87.31 243 SER A C 1
ATOM 1955 O O . SER A 1 243 ? 17.178 2.708 5.086 1.00 87.31 243 SER A O 1
ATOM 1957 N N . ASN A 1 244 ? 18.017 4.435 3.903 1.00 87.56 244 ASN A N 1
ATOM 1958 C CA . ASN A 1 244 ? 19.438 4.268 4.213 1.00 87.56 244 ASN A CA 1
ATOM 1959 C C . ASN A 1 244 ? 19.981 5.392 5.123 1.00 87.56 244 ASN A C 1
ATOM 1961 O O . ASN A 1 244 ? 21.194 5.537 5.276 1.00 87.56 244 ASN A O 1
ATOM 1965 N N . GLY A 1 245 ? 19.101 6.211 5.712 1.00 85.31 245 GLY A N 1
ATOM 1966 C CA . GLY A 1 245 ? 19.483 7.294 6.621 1.00 85.31 245 GLY A CA 1
ATOM 1967 C C . GLY A 1 245 ? 20.090 8.492 5.900 1.00 85.31 245 GLY A C 1
ATOM 1968 O O . GLY A 1 245 ? 20.912 9.207 6.464 1.00 85.31 245 GLY A O 1
ATOM 1969 N N . GLN A 1 246 ? 19.763 8.676 4.627 1.00 88.12 246 GLN A N 1
ATOM 1970 C CA . GLN A 1 246 ? 20.263 9.770 3.809 1.00 88.12 246 GLN A CA 1
ATOM 1971 C C . GLN A 1 246 ? 19.093 10.668 3.421 1.00 88.12 246 GLN A C 1
ATOM 1973 O O . GLN A 1 246 ? 18.101 10.206 2.860 1.00 88.12 246 GLN A O 1
ATOM 1978 N N . THR A 1 247 ? 19.206 11.964 3.687 1.00 82.50 247 THR A N 1
ATOM 1979 C CA . THR A 1 247 ? 18.242 12.940 3.184 1.00 82.50 247 THR A CA 1
ATOM 1980 C C . THR A 1 247 ? 18.618 13.364 1.768 1.00 82.50 247 THR A C 1
ATOM 1982 O O . THR A 1 247 ? 19.788 13.373 1.382 1.00 82.50 247 THR A O 1
ATOM 1985 N N . THR A 1 248 ? 17.614 13.711 0.963 1.00 74.25 248 THR A N 1
ATOM 1986 C CA . THR A 1 248 ? 17.838 14.257 -0.380 1.00 74.25 248 THR A CA 1
ATOM 1987 C C . THR A 1 248 ? 17.409 15.711 -0.367 1.00 74.25 248 THR A C 1
ATOM 1989 O O . THR A 1 248 ? 16.220 15.998 -0.432 1.00 74.25 248 THR A O 1
ATOM 1992 N N . ASN A 1 249 ? 18.377 16.624 -0.285 1.00 78.50 249 ASN A N 1
ATOM 1993 C CA . ASN A 1 249 ? 18.139 18.072 -0.318 1.00 78.50 249 ASN A CA 1
ATOM 1994 C C . ASN A 1 249 ? 17.266 18.621 0.830 1.00 78.50 249 ASN A C 1
ATOM 1996 O O . ASN A 1 249 ? 16.641 19.665 0.672 1.00 78.50 249 ASN A O 1
ATOM 2000 N N . GLU A 1 250 ? 17.235 17.952 1.983 1.00 89.25 250 GLU A N 1
ATOM 2001 C CA . GLU A 1 250 ? 16.596 18.455 3.206 1.00 89.25 250 GLU A CA 1
ATOM 2002 C C . GLU A 1 250 ? 17.393 18.043 4.451 1.00 89.25 250 GLU A C 1
ATOM 2004 O O . GLU A 1 250 ? 18.287 17.194 4.372 1.00 89.25 250 GLU A O 1
ATOM 2009 N N . THR A 1 251 ? 17.104 18.648 5.601 1.00 91.19 251 THR A N 1
ATOM 2010 C CA . THR A 1 251 ? 17.713 18.249 6.877 1.00 91.19 251 THR A CA 1
ATOM 2011 C C . THR A 1 251 ? 16.959 17.077 7.515 1.00 91.19 251 THR A C 1
ATOM 2013 O O . THR A 1 251 ? 15.814 16.785 7.173 1.00 91.19 251 THR A O 1
ATOM 2016 N N . ALA A 1 252 ? 17.582 16.399 8.484 1.00 92.62 252 ALA A N 1
ATOM 2017 C CA . ALA A 1 252 ? 16.885 15.380 9.272 1.00 92.62 252 ALA A CA 1
ATOM 2018 C C . ALA A 1 252 ? 15.704 15.970 10.070 1.00 92.62 252 ALA A C 1
ATOM 2020 O O . ALA A 1 252 ? 14.713 15.282 10.302 1.00 92.62 252 ALA A O 1
ATOM 2021 N N . GLU A 1 253 ? 15.787 17.243 10.465 1.00 94.06 253 GLU A N 1
ATOM 2022 C CA . GLU A 1 253 ? 14.703 17.966 11.139 1.00 94.06 253 GLU A CA 1
ATOM 2023 C C . GLU A 1 253 ? 13.512 18.177 10.197 1.00 94.06 253 GLU A C 1
ATOM 2025 O O . GLU A 1 253 ? 12.382 17.865 10.577 1.00 94.06 253 GLU A O 1
ATOM 2030 N N . ASP A 1 254 ? 13.766 18.595 8.951 1.00 94.81 254 ASP A N 1
ATOM 2031 C CA . ASP A 1 254 ? 12.734 18.737 7.914 1.00 94.81 254 ASP A CA 1
ATOM 2032 C C . ASP A 1 254 ? 12.047 17.400 7.617 1.00 94.81 254 ASP A C 1
ATOM 2034 O O . ASP A 1 254 ? 10.818 17.331 7.539 1.00 94.81 254 ASP A O 1
ATOM 2038 N N . TYR A 1 255 ? 12.834 16.326 7.498 1.00 94.75 255 TYR A N 1
ATOM 2039 C CA . TYR A 1 255 ? 12.301 14.978 7.337 1.00 94.75 255 TYR A CA 1
ATOM 2040 C C . TYR A 1 255 ? 11.421 14.593 8.530 1.00 94.75 255 TYR A C 1
ATOM 2042 O O . TYR A 1 255 ? 10.297 14.131 8.350 1.00 94.75 255 TYR A O 1
ATOM 2050 N N . ASN A 1 256 ? 11.900 14.794 9.761 1.00 95.62 256 ASN A N 1
ATOM 2051 C CA . ASN A 1 256 ? 11.176 14.392 10.966 1.00 95.62 256 ASN A CA 1
ATOM 2052 C C . ASN A 1 256 ? 9.856 15.148 11.134 1.00 95.62 256 ASN A C 1
ATOM 2054 O O . ASN A 1 256 ? 8.855 14.552 11.543 1.00 95.62 256 ASN A O 1
ATOM 2058 N N . ALA A 1 257 ? 9.846 16.431 10.773 1.00 95.25 257 ALA A N 1
ATOM 2059 C CA . ALA A 1 257 ? 8.651 17.262 10.774 1.00 95.25 257 ALA A CA 1
ATOM 2060 C C . ALA A 1 257 ? 7.574 16.755 9.802 1.00 95.25 257 ALA A C 1
ATOM 2062 O O . ALA A 1 257 ? 6.396 16.988 10.049 1.00 95.25 257 ALA A O 1
ATOM 2063 N N . LYS A 1 258 ? 7.957 16.048 8.728 1.00 93.56 258 LYS A N 1
ATOM 2064 C CA . LYS A 1 258 ? 7.034 15.509 7.713 1.00 93.56 258 LYS A CA 1
ATOM 2065 C C . LYS A 1 258 ? 6.697 14.029 7.913 1.00 93.56 258 LYS A C 1
ATOM 2067 O O . LYS A 1 258 ? 5.550 13.636 7.743 1.00 93.56 258 LYS A O 1
ATOM 2072 N N . TYR A 1 259 ? 7.694 13.212 8.241 1.00 95.25 259 TYR A N 1
ATOM 2073 C CA . TYR A 1 259 ? 7.638 11.749 8.133 1.00 95.25 259 TYR A CA 1
ATOM 2074 C C . TYR A 1 259 ? 8.145 11.013 9.379 1.00 95.25 259 TYR A C 1
ATOM 2076 O O . TYR A 1 259 ? 7.931 9.812 9.515 1.00 95.25 259 TYR A O 1
ATOM 2084 N N . GLY A 1 260 ? 8.811 11.708 10.307 1.00 95.06 260 GLY A N 1
ATOM 2085 C CA . GLY A 1 260 ? 9.356 11.118 11.539 1.00 95.06 260 GLY A CA 1
ATOM 2086 C C . GLY A 1 260 ? 8.332 10.959 12.662 1.00 95.06 260 GLY A C 1
ATOM 2087 O O . GLY A 1 260 ? 8.679 11.129 13.832 1.00 95.06 260 GLY A O 1
ATOM 2088 N N . HIS A 1 261 ? 7.073 10.725 12.300 1.00 96.50 261 HIS A N 1
ATOM 2089 C CA . HIS A 1 261 ? 5.939 10.538 13.196 1.00 96.50 261 HIS A CA 1
ATOM 2090 C C . HIS A 1 261 ? 4.827 9.756 12.479 1.00 96.50 261 HIS A C 1
ATOM 2092 O O . HIS A 1 261 ? 4.840 9.606 11.256 1.00 96.50 261 HIS A O 1
ATOM 2098 N N . ALA A 1 262 ? 3.860 9.245 13.243 1.00 97.38 262 ALA A N 1
ATOM 2099 C CA . ALA A 1 262 ? 2.746 8.494 12.684 1.00 97.38 262 ALA A CA 1
ATOM 2100 C C . ALA A 1 262 ? 1.837 9.397 11.843 1.00 97.38 262 ALA A C 1
ATOM 2102 O O . ALA A 1 262 ? 1.428 10.465 12.299 1.00 97.38 262 ALA A O 1
ATOM 2103 N N . VAL A 1 263 ? 1.481 8.936 10.644 1.00 96.19 263 VAL A N 1
ATOM 2104 C CA . VAL A 1 263 ? 0.595 9.653 9.720 1.00 96.19 263 VAL A CA 1
ATOM 2105 C C . VAL A 1 263 ? -0.541 8.732 9.298 1.00 96.19 263 VAL A C 1
ATOM 2107 O O . VAL A 1 263 ? -0.307 7.645 8.763 1.00 96.19 263 VAL A O 1
ATOM 2110 N N . GLU A 1 264 ? -1.765 9.198 9.561 1.00 96.31 264 GLU A N 1
ATOM 2111 C CA . GLU A 1 264 ? -3.033 8.511 9.282 1.00 96.31 264 GLU A CA 1
ATOM 2112 C C . GLU A 1 264 ? -3.009 7.020 9.681 1.00 96.31 264 GLU A C 1
ATOM 2114 O O . GLU A 1 264 ? -3.075 6.155 8.811 1.00 96.31 264 GLU A O 1
ATOM 2119 N N . PRO A 1 265 ? -2.880 6.661 10.974 1.00 98.00 265 PRO A N 1
ATOM 2120 C CA . PRO A 1 265 ? -2.964 5.260 11.381 1.00 98.00 265 PRO A CA 1
ATOM 2121 C C . PRO A 1 265 ? -4.357 4.694 11.074 1.00 98.00 265 PRO A C 1
ATOM 2123 O O . PRO A 1 265 ? -5.358 5.126 11.647 1.00 98.00 265 PRO A O 1
ATOM 2126 N N . VAL A 1 266 ? -4.426 3.708 10.183 1.00 98.44 266 VAL A N 1
ATOM 2127 C CA . VAL A 1 266 ? -5.668 3.052 9.763 1.00 98.44 266 VAL A CA 1
ATOM 2128 C C . VAL A 1 266 ? -5.771 1.708 10.455 1.00 98.44 266 VAL A C 1
ATOM 2130 O O . VAL A 1 266 ? -4.947 0.822 10.235 1.00 98.44 266 VAL A O 1
ATOM 2133 N N . LYS A 1 267 ? -6.807 1.534 11.275 1.00 98.44 267 LYS A N 1
ATOM 2134 C CA . LYS A 1 267 ? -7.103 0.246 11.901 1.00 98.44 267 LYS A CA 1
ATOM 2135 C C . LYS A 1 267 ? -7.669 -0.728 10.865 1.00 98.44 267 LYS A C 1
ATOM 2137 O O . LYS A 1 267 ? -8.551 -0.371 10.086 1.00 98.44 267 LYS A O 1
ATOM 2142 N N . LEU A 1 268 ? -7.181 -1.962 10.866 1.00 97.81 268 LEU A N 1
ATOM 2143 C CA . LEU A 1 268 ? -7.630 -3.017 9.962 1.00 97.81 268 LEU A CA 1
ATOM 2144 C C . LEU A 1 268 ? -8.813 -3.790 10.549 1.00 97.81 268 LEU A C 1
ATOM 2146 O O . LEU A 1 268 ? -8.807 -4.140 11.730 1.00 97.81 268 LEU A O 1
ATOM 2150 N N . TYR A 1 269 ? -9.779 -4.143 9.700 1.00 95.81 269 TYR A N 1
ATOM 2151 C CA . TYR A 1 269 ? -10.747 -5.187 10.015 1.00 95.81 269 TYR A CA 1
ATOM 2152 C C . TYR A 1 269 ? -10.122 -6.543 9.675 1.00 95.81 269 TYR A C 1
ATOM 2154 O O . TYR A 1 269 ? -10.062 -6.933 8.508 1.00 95.81 269 TYR A O 1
ATOM 2162 N N . TYR A 1 270 ? -9.612 -7.243 10.692 1.00 92.38 270 TYR A N 1
ATOM 2163 C CA . TYR A 1 270 ? -8.857 -8.489 10.516 1.00 92.38 270 TYR A CA 1
ATOM 2164 C C . TYR A 1 270 ? -9.252 -9.550 11.563 1.00 92.38 270 TYR A C 1
ATOM 2166 O O . TYR A 1 270 ? -8.484 -9.854 12.472 1.00 92.38 270 TYR A O 1
ATOM 2174 N N . PRO A 1 271 ? -10.472 -10.115 11.484 1.00 87.88 271 PRO A N 1
ATOM 2175 C CA . PRO A 1 271 ? -11.050 -10.931 12.559 1.00 87.88 271 PRO A CA 1
ATOM 2176 C C . PRO A 1 271 ? -10.327 -12.263 12.809 1.00 87.88 271 PRO A C 1
ATOM 2178 O O . PRO A 1 271 ? -10.494 -12.853 13.874 1.00 87.88 271 PRO A O 1
ATOM 2181 N N . SER A 1 272 ? -9.524 -12.746 11.855 1.00 86.19 272 SER A N 1
ATOM 2182 C CA . SER A 1 272 ? -8.678 -13.936 12.032 1.00 86.19 272 SER A CA 1
ATOM 2183 C C . SER A 1 272 ? -7.548 -13.719 13.042 1.00 86.19 272 SER A C 1
ATOM 2185 O O . SER A 1 272 ? -6.993 -14.688 13.555 1.00 86.19 272 SER A O 1
ATOM 2187 N N . VAL A 1 273 ? -7.223 -12.462 13.353 1.00 84.69 273 VAL A N 1
ATOM 2188 C CA . VAL A 1 273 ? -6.205 -12.081 14.326 1.00 84.69 273 VAL A CA 1
ATOM 2189 C C . VAL A 1 273 ? -6.898 -11.394 15.497 1.00 84.69 273 VAL A C 1
ATOM 2191 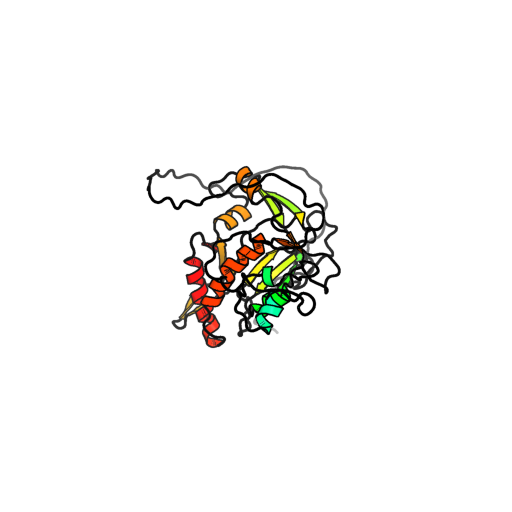O O . VAL A 1 273 ? -7.469 -10.317 15.363 1.00 84.69 273 VAL A O 1
ATOM 2194 N N . ASN A 1 274 ? -6.821 -11.994 16.687 1.00 86.06 274 ASN A N 1
ATOM 2195 C CA . ASN A 1 274 ? -7.399 -11.425 17.909 1.00 86.06 274 ASN A CA 1
ATOM 2196 C C . ASN A 1 274 ? -6.518 -10.301 18.502 1.00 86.06 274 ASN A C 1
ATOM 2198 O O . ASN A 1 274 ? -6.163 -10.314 19.681 1.00 86.06 274 ASN A O 1
ATOM 2202 N N . ARG A 1 275 ? -6.103 -9.352 17.659 1.00 88.31 275 ARG A N 1
ATOM 2203 C CA . ARG A 1 275 ? -5.263 -8.196 17.993 1.00 88.31 275 ARG A CA 1
ATOM 2204 C C . ARG A 1 275 ? -5.613 -7.053 17.046 1.00 88.31 275 ARG A C 1
ATOM 2206 O O . ARG A 1 275 ? -5.834 -7.275 15.861 1.00 88.31 275 ARG A O 1
ATOM 2213 N N . ALA A 1 276 ? -5.643 -5.827 17.565 1.00 93.94 276 ALA A N 1
ATOM 2214 C CA . ALA A 1 276 ? -5.754 -4.653 16.709 1.00 93.94 276 ALA A CA 1
ATOM 2215 C C . ALA A 1 276 ? -4.488 -4.520 15.856 1.00 93.94 276 ALA A C 1
ATOM 2217 O O . ALA A 1 276 ? -3.380 -4.532 16.391 1.00 93.94 276 ALA A O 1
ATOM 2218 N N . LEU A 1 277 ? -4.679 -4.383 14.549 1.00 96.00 277 LEU A N 1
ATOM 2219 C CA . LEU A 1 277 ? -3.614 -4.169 13.582 1.00 96.00 277 LEU A CA 1
ATOM 2220 C C . LEU A 1 277 ? -3.839 -2.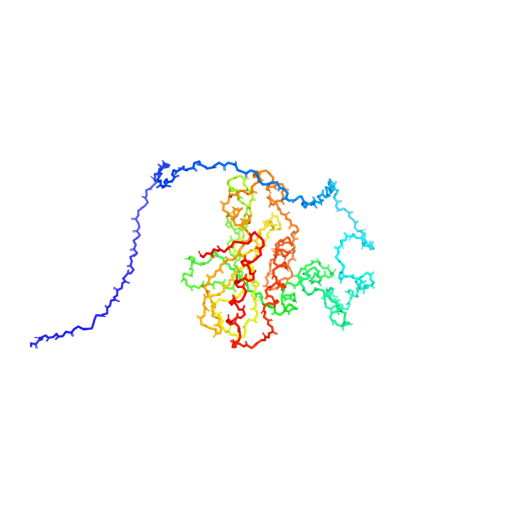840 12.867 1.00 96.00 277 LEU A C 1
ATOM 2222 O O . LEU A 1 277 ? -4.982 -2.434 12.639 1.00 96.00 277 LEU A O 1
ATOM 2226 N N . TYR A 1 278 ? -2.744 -2.188 12.501 1.00 97.81 278 TYR A N 1
ATOM 2227 C CA . TYR A 1 278 ? -2.736 -0.871 11.889 1.00 97.81 278 TYR A CA 1
ATOM 2228 C C . TYR A 1 278 ? -1.809 -0.834 10.681 1.00 97.81 278 TYR A C 1
ATOM 2230 O O . TYR A 1 278 ? -0.802 -1.536 10.625 1.00 97.81 278 TYR A O 1
ATOM 2238 N N . VAL A 1 279 ? -2.134 0.018 9.721 1.00 97.50 279 VAL A N 1
ATOM 2239 C CA . VAL A 1 279 ? -1.263 0.389 8.601 1.00 97.50 279 VAL A CA 1
ATOM 2240 C C . VAL A 1 279 ? -1.254 1.907 8.478 1.00 97.50 279 VAL A C 1
ATOM 2242 O O . VAL A 1 279 ? -2.216 2.564 8.868 1.00 97.50 279 VAL A O 1
ATOM 2245 N N . SER A 1 280 ? -0.191 2.484 7.924 1.00 97.62 280 SER A N 1
ATOM 2246 C CA . SER A 1 280 ? -0.199 3.913 7.595 1.00 97.62 280 SER A CA 1
ATOM 2247 C C . SER A 1 280 ? -1.055 4.163 6.353 1.00 97.62 280 SER A C 1
ATOM 2249 O O . SER A 1 280 ? -0.773 3.603 5.293 1.00 97.62 280 SER A O 1
ATOM 2251 N N . GLY A 1 281 ? -2.065 5.027 6.470 1.00 97.75 281 GLY A N 1
ATOM 2252 C CA . GLY A 1 281 ? -2.880 5.510 5.353 1.00 97.75 281 GLY A CA 1
ATOM 2253 C C . GLY A 1 281 ? -2.043 6.233 4.298 1.00 97.75 281 GLY A C 1
ATOM 2254 O O . GLY A 1 281 ? -2.270 6.042 3.107 1.00 97.75 281 GLY A O 1
ATOM 2255 N N . TRP A 1 282 ? -0.974 6.919 4.718 1.00 97.50 282 TRP A N 1
ATOM 2256 C CA . TRP A 1 282 ? 0.022 7.488 3.806 1.00 97.50 282 TRP A CA 1
ATOM 2257 C C . TRP A 1 282 ? 0.685 6.404 2.943 1.00 97.50 282 TRP A C 1
ATOM 2259 O O . TRP A 1 282 ? 0.791 6.542 1.727 1.00 97.50 282 TRP A O 1
ATOM 2269 N N . CYS A 1 283 ? 1.097 5.285 3.553 1.00 97.44 283 CYS A N 1
ATOM 2270 C CA . CYS A 1 283 ? 1.674 4.157 2.815 1.00 97.44 283 CYS A CA 1
ATOM 2271 C C . CYS A 1 283 ? 0.638 3.464 1.918 1.00 97.44 283 CYS A C 1
ATOM 2273 O O . CYS A 1 283 ? 1.004 2.935 0.870 1.00 97.44 283 CYS A O 1
ATOM 2275 N N . LEU A 1 284 ? -0.644 3.462 2.308 1.00 97.94 284 LEU A N 1
ATOM 2276 C CA . LEU A 1 284 ? -1.722 2.999 1.436 1.00 97.94 284 LEU A CA 1
ATOM 2277 C C . LEU A 1 284 ? -1.848 3.901 0.205 1.00 97.94 284 LEU A C 1
ATOM 2279 O O . LEU A 1 284 ? -1.845 3.393 -0.911 1.00 97.94 284 LEU A O 1
ATOM 2283 N N . ASP A 1 285 ? -1.876 5.220 0.384 1.00 97.19 285 ASP A N 1
ATOM 2284 C CA . ASP A 1 285 ? -1.908 6.174 -0.727 1.00 97.19 285 ASP A CA 1
ATOM 2285 C C . ASP A 1 285 ? -0.703 5.992 -1.659 1.00 97.19 285 ASP A C 1
ATOM 2287 O O . ASP A 1 285 ? -0.864 5.945 -2.882 1.00 97.19 285 ASP A O 1
ATOM 2291 N N . ASP A 1 286 ? 0.490 5.775 -1.104 1.00 96.00 286 ASP A N 1
ATOM 2292 C CA . ASP A 1 286 ? 1.689 5.541 -1.904 1.00 96.00 286 ASP A CA 1
ATOM 2293 C C . ASP A 1 286 ? 1.631 4.226 -2.705 1.00 96.00 286 ASP A C 1
ATOM 2295 O O . ASP A 1 286 ? 2.024 4.221 -3.871 1.00 96.00 286 ASP A O 1
ATOM 2299 N N . VAL A 1 287 ? 1.059 3.128 -2.184 1.00 96.19 287 VAL A N 1
ATOM 2300 C CA . VAL A 1 287 ? 0.816 1.943 -3.037 1.00 96.19 287 VAL A CA 1
ATOM 2301 C C . VAL A 1 287 ? -0.250 2.220 -4.102 1.00 96.19 287 VAL A C 1
ATOM 2303 O O . VAL A 1 287 ? -0.096 1.779 -5.245 1.00 96.19 287 VAL A O 1
ATOM 2306 N N . THR A 1 288 ? -1.301 2.986 -3.781 1.00 95.62 288 THR A N 1
ATOM 2307 C CA . THR A 1 288 ? -2.390 3.297 -4.730 1.00 95.62 288 THR A CA 1
ATOM 2308 C C . THR A 1 288 ? -1.919 4.135 -5.912 1.00 95.62 288 THR A C 1
ATOM 2310 O O . THR A 1 288 ? -2.461 3.997 -7.004 1.00 95.62 288 THR A O 1
ATOM 2313 N N . LYS A 1 289 ? -0.855 4.929 -5.741 1.00 95.50 289 LYS A N 1
ATOM 2314 C CA . LYS A 1 289 ? -0.182 5.658 -6.824 1.00 95.50 289 LYS A CA 1
ATOM 2315 C C . LYS A 1 289 ? 0.338 4.723 -7.922 1.00 95.50 289 LYS A C 1
ATOM 2317 O O . LYS A 1 289 ? 0.291 5.074 -9.102 1.00 95.50 289 LYS A O 1
ATOM 2322 N N . TYR A 1 290 ? 0.839 3.541 -7.556 1.00 97.06 290 TYR A N 1
ATOM 2323 C CA . TYR A 1 290 ? 1.491 2.617 -8.491 1.00 97.06 290 TYR A CA 1
ATOM 2324 C C . TYR A 1 290 ? 0.580 1.502 -9.001 1.00 97.06 290 TYR A C 1
ATOM 2326 O O . TYR A 1 290 ? 0.810 1.005 -10.102 1.00 97.06 290 TYR A O 1
ATOM 2334 N N . MET A 1 291 ? -0.468 1.130 -8.262 1.00 95.94 291 MET A N 1
ATOM 2335 C CA . MET A 1 291 ? -1.442 0.120 -8.700 1.00 95.94 291 MET A CA 1
ATOM 2336 C C . MET A 1 291 ? -2.017 0.362 -10.113 1.00 95.94 291 MET A C 1
ATOM 2338 O O . MET A 1 291 ? -1.910 -0.549 -10.932 1.00 95.94 291 MET A O 1
ATOM 2342 N N . PRO A 1 292 ? -2.555 1.548 -10.474 1.00 95.56 292 PRO A N 1
ATOM 2343 C CA . PRO A 1 292 ? -3.064 1.794 -11.825 1.00 95.56 292 PRO A CA 1
ATOM 2344 C C . PRO A 1 292 ? -1.960 1.771 -12.884 1.00 95.56 292 PRO A C 1
ATOM 2346 O O . PRO A 1 292 ? -2.199 1.348 -14.011 1.00 95.56 292 PRO A O 1
ATOM 2349 N N . ILE A 1 293 ? -0.736 2.186 -12.537 1.00 96.44 293 ILE A N 1
ATOM 2350 C CA . ILE A 1 293 ? 0.411 2.120 -13.450 1.00 96.44 293 ILE A CA 1
ATOM 2351 C C . ILE A 1 293 ? 0.732 0.658 -13.763 1.00 96.44 293 ILE A C 1
ATOM 2353 O O . ILE A 1 293 ? 0.886 0.313 -14.933 1.00 96.44 293 ILE A O 1
ATOM 2357 N N . ILE A 1 294 ? 0.791 -0.194 -12.738 1.00 95.88 294 ILE A N 1
ATOM 2358 C CA . ILE A 1 294 ? 1.039 -1.632 -12.877 1.00 95.88 294 ILE A CA 1
ATOM 2359 C C . ILE A 1 294 ? -0.091 -2.288 -13.670 1.00 95.88 294 ILE A C 1
ATOM 2361 O O . ILE A 1 294 ? 0.181 -2.977 -14.649 1.00 95.88 294 ILE A O 1
ATOM 2365 N N . ASP A 1 295 ? -1.349 -2.045 -13.298 1.00 94.69 295 ASP A N 1
ATOM 2366 C CA . ASP A 1 295 ? -2.511 -2.611 -13.986 1.00 94.69 295 ASP A CA 1
ATOM 2367 C C . ASP A 1 295 ? -2.539 -2.210 -15.468 1.00 94.69 295 ASP A C 1
ATOM 2369 O O . ASP A 1 295 ? -2.798 -3.059 -16.316 1.00 94.69 295 ASP A O 1
ATOM 2373 N N . SER A 1 296 ? -2.194 -0.958 -15.800 1.00 94.88 296 SER A N 1
ATOM 2374 C CA . SER A 1 296 ? -2.255 -0.435 -17.176 1.00 94.88 296 SER A CA 1
ATOM 2375 C C . SER A 1 296 ? -1.342 -1.140 -18.182 1.00 94.88 296 SER A C 1
ATOM 2377 O O . SER A 1 296 ? -1.554 -1.018 -19.387 1.00 94.88 296 SER A O 1
ATOM 2379 N N . VAL A 1 297 ? -0.313 -1.847 -17.709 1.00 94.62 297 VAL A N 1
ATOM 2380 C CA . VAL A 1 297 ? 0.645 -2.541 -18.582 1.00 94.62 297 VAL A CA 1
ATOM 2381 C C . VAL A 1 297 ? 0.110 -3.896 -19.050 1.00 94.62 297 VAL A C 1
ATOM 2383 O O . VAL A 1 297 ? 0.531 -4.396 -20.091 1.00 94.62 297 VAL A O 1
ATOM 2386 N N . TYR A 1 298 ? -0.832 -4.484 -18.317 1.00 92.06 298 TYR A N 1
ATOM 2387 C CA . TYR A 1 298 ? -1.331 -5.823 -18.598 1.00 92.06 298 TYR A CA 1
ATOM 2388 C C . TYR A 1 298 ? -2.727 -5.735 -19.193 1.00 92.06 298 TYR A C 1
ATOM 2390 O O . TYR A 1 298 ? -3.699 -5.401 -18.515 1.00 92.06 298 TYR A O 1
ATOM 2398 N N . LEU A 1 299 ? -2.799 -6.027 -20.485 1.00 90.81 299 LEU A N 1
ATOM 2399 C CA . LEU A 1 299 ? -3.976 -5.751 -21.304 1.00 90.81 299 LEU A CA 1
ATOM 2400 C C . LEU A 1 299 ? -4.994 -6.897 -21.285 1.00 90.81 299 LEU A C 1
ATOM 2402 O O . LEU A 1 299 ? -6.164 -6.688 -21.599 1.00 90.81 299 LEU A O 1
ATOM 2406 N N . ASP A 1 300 ? -4.553 -8.094 -20.908 1.00 88.62 300 ASP A N 1
ATOM 2407 C CA . ASP A 1 300 ? -5.373 -9.290 -20.777 1.00 88.62 300 ASP A CA 1
ATOM 2408 C C . ASP A 1 300 ? -4.825 -10.219 -19.676 1.00 88.62 300 ASP A C 1
ATOM 2410 O O . ASP A 1 300 ? -3.821 -9.924 -19.024 1.00 88.62 300 ASP A O 1
ATOM 2414 N N . ASN A 1 301 ? -5.524 -11.336 -19.450 1.00 83.31 301 ASN A N 1
ATOM 2415 C CA . ASN A 1 301 ? -5.136 -12.372 -18.487 1.00 83.31 301 ASN A CA 1
ATOM 2416 C C . ASN A 1 301 ? -4.430 -13.569 -19.154 1.00 83.31 301 ASN A C 1
ATOM 2418 O O . ASN A 1 301 ? -4.319 -14.629 -18.527 1.00 83.31 301 ASN A O 1
ATOM 2422 N N . ASN A 1 302 ? -4.005 -13.449 -20.420 1.00 86.19 302 ASN A N 1
ATOM 2423 C CA . ASN A 1 302 ? -3.368 -14.546 -21.140 1.00 86.19 302 ASN A CA 1
ATOM 2424 C C . ASN A 1 302 ? -1.987 -14.831 -20.522 1.00 86.19 302 ASN A C 1
ATOM 2426 O O . ASN A 1 302 ? -1.094 -13.983 -20.610 1.00 86.19 302 ASN A O 1
ATOM 2430 N N . PRO A 1 303 ? -1.768 -16.023 -19.932 1.00 82.94 303 PRO A N 1
ATOM 2431 C CA . PRO A 1 303 ? -0.498 -16.345 -19.293 1.00 82.94 303 PRO A CA 1
ATOM 2432 C C . PRO A 1 303 ? 0.703 -16.277 -20.244 1.00 82.94 303 PRO A C 1
ATOM 2434 O O . PRO A 1 303 ? 1.805 -15.977 -19.791 1.00 82.94 303 PRO A O 1
ATOM 2437 N N . GLU A 1 304 ? 0.503 -16.483 -21.550 1.00 85.12 304 GLU A N 1
ATOM 2438 C CA . GLU A 1 304 ? 1.566 -16.388 -22.559 1.00 85.12 304 GLU A CA 1
ATOM 2439 C C . GLU A 1 304 ? 2.125 -14.962 -22.692 1.00 85.12 304 GLU A C 1
ATOM 2441 O O . GLU A 1 304 ? 3.314 -14.781 -22.955 1.00 85.12 304 GLU A O 1
ATOM 2446 N N . ASN A 1 305 ? 1.296 -13.945 -22.434 1.00 89.06 305 ASN A N 1
ATOM 2447 C CA . ASN A 1 305 ? 1.682 -12.538 -22.526 1.00 89.06 305 ASN A CA 1
ATOM 2448 C C . ASN A 1 305 ? 2.285 -11.993 -21.219 1.00 89.06 305 ASN A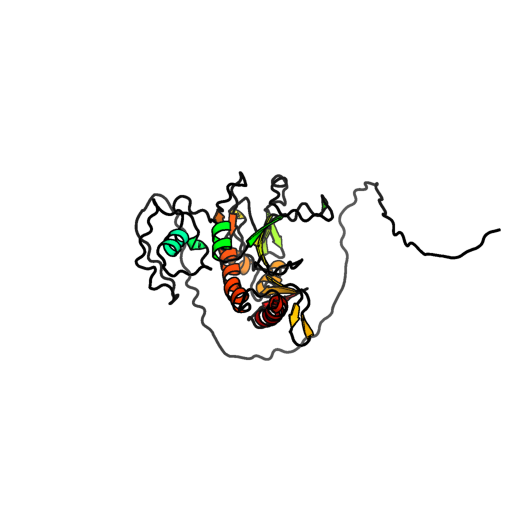 C 1
ATOM 2450 O O . ASN A 1 305 ? 2.900 -10.924 -21.228 1.00 89.06 305 ASN A O 1
ATOM 2454 N N . ASN A 1 306 ? 2.151 -12.702 -20.090 1.00 88.19 306 ASN A N 1
ATOM 2455 C CA . ASN A 1 306 ? 2.544 -12.191 -18.768 1.00 88.19 306 ASN A CA 1
ATOM 2456 C C . ASN A 1 306 ? 4.023 -11.795 -18.693 1.00 88.19 306 ASN A C 1
ATOM 2458 O O . ASN A 1 306 ? 4.357 -10.769 -18.094 1.00 88.19 306 ASN A O 1
ATOM 2462 N N . SER A 1 307 ? 4.919 -12.581 -19.301 1.00 89.75 307 SER A N 1
ATOM 2463 C CA . SER A 1 307 ? 6.349 -12.250 -19.324 1.00 89.75 307 SER A CA 1
ATOM 2464 C C . SER A 1 307 ? 6.599 -10.971 -20.125 1.00 89.75 307 SER A C 1
ATOM 2466 O O . SER A 1 307 ? 7.286 -10.068 -19.655 1.00 89.75 307 SER A O 1
ATOM 2468 N N . HIS A 1 308 ? 5.944 -10.816 -21.275 1.00 92.25 308 HIS A N 1
ATOM 2469 C CA . HIS A 1 308 ? 6.056 -9.605 -22.079 1.00 92.25 308 HIS A CA 1
ATOM 2470 C C . HIS A 1 308 ? 5.505 -8.366 -21.356 1.00 92.25 308 HIS A C 1
ATOM 2472 O O . HIS A 1 308 ? 6.162 -7.326 -21.335 1.00 92.25 308 HIS A O 1
ATOM 2478 N N . TYR A 1 309 ? 4.346 -8.464 -20.702 1.00 93.38 309 TYR A N 1
ATOM 2479 C CA . TYR A 1 309 ? 3.801 -7.355 -19.912 1.00 93.38 309 TYR A CA 1
ATOM 2480 C C . TYR A 1 309 ? 4.698 -7.000 -18.726 1.00 93.38 309 TYR A C 1
ATOM 2482 O O . TYR A 1 309 ? 4.961 -5.826 -18.478 1.00 93.38 309 TYR A O 1
ATOM 2490 N N . THR A 1 310 ? 5.260 -7.996 -18.046 1.00 93.31 310 THR A N 1
ATOM 2491 C CA . THR A 1 310 ? 6.218 -7.758 -16.959 1.00 93.31 310 THR A CA 1
ATOM 2492 C C . THR A 1 310 ? 7.489 -7.076 -17.482 1.00 93.31 310 THR A C 1
ATOM 2494 O O . THR A 1 310 ? 7.977 -6.122 -16.877 1.00 93.31 310 THR A O 1
ATOM 2497 N N . TYR A 1 311 ? 7.985 -7.481 -18.654 1.00 94.25 311 TYR A N 1
ATOM 2498 C CA . TYR A 1 311 ? 9.081 -6.801 -19.344 1.00 94.25 311 TYR A CA 1
ATOM 2499 C C . TYR A 1 311 ? 8.736 -5.327 -19.604 1.00 94.25 311 TYR A C 1
ATOM 2501 O O . TYR A 1 311 ? 9.512 -4.442 -19.248 1.00 94.25 311 TYR A O 1
ATOM 2509 N N . LEU A 1 312 ? 7.550 -5.030 -20.144 1.00 95.81 312 LEU A N 1
ATOM 2510 C CA . LEU A 1 312 ? 7.101 -3.649 -20.358 1.00 95.81 312 LEU A CA 1
ATOM 2511 C C . LEU A 1 312 ? 6.973 -2.863 -19.044 1.00 95.81 312 LEU A C 1
ATOM 2513 O O . LEU A 1 312 ? 7.268 -1.663 -19.019 1.00 95.81 312 LEU A O 1
ATOM 2517 N N . LEU A 1 313 ? 6.598 -3.522 -17.945 1.00 96.56 313 LEU A N 1
ATOM 2518 C CA . LEU A 1 313 ? 6.504 -2.897 -16.630 1.00 96.56 313 LEU A CA 1
ATOM 2519 C C . LEU A 1 313 ? 7.870 -2.390 -16.151 1.00 96.56 313 LEU A C 1
ATOM 2521 O O . LEU A 1 313 ? 7.942 -1.266 -15.654 1.00 96.56 313 LEU A O 1
ATOM 2525 N N . HIS A 1 314 ? 8.960 -3.139 -16.363 1.00 96.88 314 HIS A N 1
ATOM 2526 C CA . HIS A 1 314 ? 10.315 -2.663 -16.045 1.00 96.88 314 HIS A CA 1
ATOM 2527 C C . HIS A 1 314 ? 10.628 -1.322 -16.728 1.00 96.88 314 HIS A C 1
ATOM 2529 O O . HIS A 1 314 ? 11.115 -0.386 -16.086 1.00 96.88 314 HIS A O 1
ATOM 2535 N N . TYR A 1 315 ? 10.307 -1.189 -18.019 1.00 95.88 315 TYR A N 1
ATOM 2536 C CA . TYR A 1 315 ? 10.497 0.067 -18.754 1.00 95.88 315 TYR A CA 1
ATOM 2537 C C . TYR A 1 315 ? 9.586 1.176 -18.243 1.00 95.88 315 TYR A C 1
ATOM 2539 O O . TYR A 1 315 ? 10.044 2.305 -18.053 1.00 95.88 315 TYR A O 1
ATOM 2547 N N . LYS A 1 316 ? 8.314 0.855 -17.982 1.00 97.50 316 LYS A N 1
ATOM 2548 C CA . LYS A 1 316 ? 7.348 1.816 -17.452 1.00 97.50 316 LYS A CA 1
ATOM 2549 C C . LYS A 1 316 ? 7.826 2.385 -16.120 1.00 97.50 316 LYS A C 1
ATOM 2551 O O . LYS A 1 316 ? 7.859 3.604 -15.977 1.00 97.50 316 LYS A O 1
ATOM 2556 N N . LEU A 1 317 ? 8.265 1.542 -15.187 1.00 97.81 317 LEU A N 1
ATOM 2557 C CA . LEU A 1 317 ? 8.752 1.984 -13.879 1.00 97.81 317 LEU A CA 1
ATOM 2558 C C . LEU A 1 317 ? 10.039 2.807 -13.987 1.00 97.81 317 LEU A C 1
ATOM 2560 O O . LEU A 1 317 ? 10.125 3.861 -13.366 1.00 97.81 317 LEU A O 1
ATOM 2564 N N . ARG A 1 318 ? 11.006 2.408 -14.828 1.00 95.81 318 ARG A N 1
ATOM 2565 C CA . ARG A 1 318 ? 12.219 3.215 -15.077 1.00 95.81 318 ARG A CA 1
ATOM 2566 C C . ARG A 1 318 ? 11.932 4.591 -15.673 1.00 95.81 318 ARG A C 1
ATOM 2568 O O . ARG A 1 318 ? 12.726 5.505 -15.482 1.00 95.81 318 ARG A O 1
ATOM 2575 N N . SER A 1 319 ? 10.833 4.731 -16.413 1.00 96.12 319 SER A N 1
ATOM 2576 C CA . SER A 1 319 ? 10.433 6.011 -17.004 1.00 96.12 319 SER A CA 1
ATOM 2577 C C . SER A 1 319 ? 9.800 6.981 -16.000 1.00 96.12 319 SER A C 1
ATOM 2579 O O . SER A 1 319 ? 9.641 8.158 -16.319 1.00 96.12 319 SER A O 1
ATOM 2581 N N . LEU A 1 320 ? 9.431 6.514 -14.799 1.00 96.56 320 LEU A N 1
ATOM 2582 C CA . LEU A 1 320 ? 8.809 7.366 -13.791 1.00 96.56 320 LEU A CA 1
ATOM 2583 C C . LEU A 1 320 ? 9.840 8.337 -13.185 1.00 96.56 320 LEU A C 1
ATOM 2585 O O . LEU A 1 320 ? 10.930 7.906 -12.794 1.00 96.56 320 LEU A O 1
ATOM 2589 N N . PRO A 1 321 ? 9.511 9.637 -13.058 1.00 93.62 321 PRO A N 1
ATOM 2590 C CA . PRO A 1 321 ? 10.405 10.615 -12.450 1.00 93.62 321 PRO A CA 1
ATOM 2591 C C . PRO A 1 321 ? 10.843 10.202 -11.044 1.00 93.62 321 PRO A C 1
ATOM 2593 O O . PRO A 1 321 ? 10.024 9.815 -10.216 1.00 93.62 321 PRO A O 1
ATOM 2596 N N . GLY A 1 322 ? 12.147 10.285 -10.777 1.00 91.69 322 GLY A N 1
ATOM 2597 C CA . GLY A 1 322 ? 12.715 9.964 -9.467 1.00 91.69 322 GLY A CA 1
ATOM 2598 C C . GLY A 1 322 ? 12.734 8.475 -9.112 1.00 91.69 322 GLY A C 1
ATOM 2599 O O . GLY A 1 322 ? 13.257 8.136 -8.055 1.00 91.69 322 GLY A O 1
ATOM 2600 N N . MET A 1 323 ? 12.226 7.575 -9.959 1.00 96.12 323 MET A N 1
ATOM 2601 C CA . MET A 1 323 ? 12.245 6.138 -9.692 1.00 96.12 323 MET A CA 1
ATOM 2602 C C . MET A 1 323 ? 13.658 5.567 -9.833 1.00 96.12 323 MET A C 1
ATOM 2604 O O . MET A 1 323 ? 14.358 5.817 -10.817 1.00 96.12 323 MET A O 1
ATOM 2608 N N . LYS A 1 324 ? 14.079 4.762 -8.858 1.00 94.12 324 LYS A N 1
ATOM 2609 C CA . LYS A 1 324 ? 15.367 4.074 -8.867 1.00 94.12 324 LYS A CA 1
ATOM 2610 C C . LYS A 1 324 ? 15.160 2.566 -8.923 1.00 94.12 324 LYS A C 1
ATOM 2612 O O . LYS A 1 324 ? 14.388 2.009 -8.151 1.00 94.12 324 LYS A O 1
ATOM 2617 N N . GLN A 1 325 ? 15.892 1.921 -9.828 1.00 94.50 325 GLN A N 1
ATOM 2618 C CA . GLN A 1 325 ? 16.042 0.469 -9.879 1.00 94.50 325 GLN A CA 1
ATOM 2619 C C . GLN A 1 325 ? 17.216 0.032 -8.994 1.00 94.50 325 GLN A C 1
ATOM 2621 O O . GLN A 1 325 ? 18.294 0.633 -9.065 1.00 94.50 325 GLN A O 1
ATOM 2626 N N . PHE A 1 326 ? 17.012 -1.022 -8.210 1.00 87.81 326 PHE A N 1
ATOM 2627 C CA . PHE A 1 326 ? 18.034 -1.717 -7.429 1.00 87.81 326 PHE A CA 1
ATOM 2628 C C . PHE A 1 326 ? 17.810 -3.235 -7.490 1.00 87.81 326 PHE A C 1
ATOM 2630 O O . PHE A 1 326 ? 16.728 -3.704 -7.852 1.00 87.81 326 PHE A O 1
ATOM 2637 N N . THR A 1 327 ? 18.869 -3.987 -7.200 1.00 76.75 327 THR A N 1
ATOM 2638 C CA . THR A 1 327 ? 18.946 -5.452 -7.313 1.00 76.75 327 THR A CA 1
ATOM 2639 C C . THR A 1 327 ? 19.420 -6.060 -6.016 1.00 76.75 327 THR A C 1
ATOM 2641 O O . THR A 1 327 ? 20.429 -5.526 -5.495 1.00 76.75 327 THR A O 1
#

Secondary structure (DSSP, 8-state):
---------------------------------------------------------------S---S--------TT-TTSTT----TTT-SSHHHHHHHTT----TT-GGGGB-TTT--B-HHHHHHHHTEEEEEEESTTTTTSTT----S---TTTTSTTTTEEEEETTEEEEE-SEEEEEEE--SS--SS-SEEEEE-BSSGGG----PPPEEE--EE-TTS-EE--EEEEEHHHHHHHTT--SSS-HHHHHHHHSS--SEEEB--TTSSS--EEEHHHHHHHHHHHHHHHHH--S--GGGHHHHHHHHHHHHHTSTTEEEE-